Protein AF-A0A4U0VFC1-F1 (afdb_monomer_lite)

pLDDT: mean 71.96, std 20.62, range [25.61, 95.38]

Foldseek 3Di:
DDDPCDVVLCVCVLVLCQQALPPVCVVVVPDDPVVVVVVSVVVSVLLVLLQVQLQLLVLLAVVDPPKWKKKWLFDWDFPPDDPLRNRLRNPQDDDPSNKIWMFIDDPPDTFIKIKHKFFCVPPPDEAQHPVVQVVVCVVPQQDKHWYDHPPDDPGTTIIMHTDPDCFVVVQPVVPFPQLPPDDLVQLLSQLSRNSRRCSSNQVHCQLLQLDSNQKTWDDTPHSTIIMMGIPDDHDPQLSVVLVVVQVCCVPPVDGCSRLSSLLSSLQSLLCSLVSWHWPHWDQPDVQFWIFTATPPPDNPDTDALLVSLVVSCVSNVNNPSSVSSSVSRQSGHPDPPCCVCVSVVCCVPSVPD

Sequence (353 aa):
MNTKITYLERYPENFMDFTHSASLKESARHLPGRSTLELAEQSEKFIKRTRENARHLHEAYLASRGLRCQVSLTVPFALNEPSPIGSLIAASASDLEDDFQFLITNGTRTREFHVIPVDLVRVRRTYADIREATLALRDNPDETTYLLPSTALPKEGFSIQVLKKKWLADLDDRGHLTLSAQELRTRVTIACSLVQGCHRFFGTPWLDHLDLSNLRGGKAKGATWAAMLGTGSGDTGTTRILKSFSTEKRRIGRDLTRHCQVFRLGLVLTELALGKPIKYIDDSDANKGVRVVVAGVDDNEAMVAIEVAEMVDQTTNNQILGDVVQYCFSILQPKRIEIEDFGAEYNAKVLMP

Secondary structure (DSSP, 8-state):
------TTTSHHHHHHHHHTTTHHHHHHTTS-TTHHHHHHHHHHHHHHHHHHHHHHHHHHHHHSTT-EEEEE-PPP-B--SS-TTHHHHGGG-SSSTT-EEEEEEETTEEEEEEEEEEE-TT-S--BSSHHHHHHHTTT-TTSEEEE--TTS-TTEEEEEEE-S--HHHHHHHT-S--TTTS-HHHHHHHHHHHHHHHGGGTTSGGGGG-SGGGEEEEE-SSSBEEEEEE-----HHHHHHHHHHHHTHHHH----HHHHHHHHHHHHHHHHHHT--EEEEE---TTT--EEEETTT-TT--B-HHHHHHHHHHHHT-HHHHHHHHHHHHTT-SS---THHHHHHHIIIII--

Radius of gyration: 20.57 Å; chains: 1; bounding box: 53×52×57 Å

Structure (mmCIF, N/CA/C/O backbone):
data_AF-A0A4U0VFC1-F1
#
_entry.id   AF-A0A4U0VFC1-F1
#
loop_
_atom_site.group_PDB
_atom_site.id
_atom_site.type_symbol
_atom_site.label_atom_id
_atom_site.label_alt_id
_atom_site.label_comp_id
_atom_site.label_asym_id
_atom_site.label_entity_id
_atom_site.label_seq_id
_atom_site.pdbx_PDB_ins_code
_atom_site.Cartn_x
_atom_site.Cartn_y
_atom_site.Cartn_z
_atom_site.occupancy
_atom_site.B_iso_or_equiv
_atom_site.auth_seq_id
_atom_site.auth_comp_id
_atom_site.auth_asym_id
_atom_site.auth_atom_id
_atom_site.pdbx_PDB_model_num
ATOM 1 N N . MET A 1 1 ? 10.918 33.988 6.810 1.00 26.30 1 MET A N 1
ATOM 2 C CA . MET A 1 1 ? 9.509 33.538 6.804 1.00 26.30 1 MET A CA 1
ATOM 3 C C . MET A 1 1 ? 9.518 32.044 7.082 1.00 26.30 1 MET A C 1
ATOM 5 O O . MET A 1 1 ? 9.879 31.285 6.198 1.00 26.30 1 MET A O 1
ATOM 9 N N . ASN A 1 2 ? 9.245 31.648 8.330 1.00 25.61 2 ASN A N 1
ATOM 10 C CA . ASN A 1 2 ? 9.241 30.245 8.753 1.00 25.61 2 ASN A CA 1
ATOM 11 C C . ASN A 1 2 ? 8.001 29.551 8.193 1.00 25.61 2 ASN A C 1
ATOM 13 O O . ASN A 1 2 ? 6.893 29.732 8.701 1.00 25.61 2 ASN A O 1
ATOM 17 N N . THR A 1 3 ? 8.185 28.771 7.136 1.00 28.41 3 THR A N 1
ATOM 18 C CA . THR A 1 3 ? 7.201 27.799 6.672 1.00 28.41 3 THR A CA 1
ATOM 19 C C . THR A 1 3 ? 7.003 26.797 7.805 1.00 28.41 3 THR A C 1
ATOM 21 O O . THR A 1 3 ? 7.918 26.056 8.154 1.00 28.41 3 THR A O 1
ATOM 24 N N . LYS A 1 4 ? 5.830 26.825 8.449 1.00 31.92 4 LYS A N 1
ATOM 25 C CA . LYS A 1 4 ? 5.412 25.789 9.399 1.00 31.92 4 LYS A CA 1
ATOM 26 C C . LYS A 1 4 ? 5.433 24.457 8.649 1.00 31.92 4 LYS A C 1
ATOM 28 O O . LYS A 1 4 ? 4.494 24.188 7.904 1.00 31.92 4 LYS A O 1
ATOM 33 N N . ILE A 1 5 ? 6.500 23.680 8.833 1.00 29.73 5 ILE A N 1
ATOM 34 C CA . ILE A 1 5 ? 6.588 22.288 8.388 1.00 29.73 5 ILE A CA 1
ATOM 35 C C . ILE A 1 5 ? 5.329 21.603 8.914 1.00 29.73 5 ILE A C 1
ATOM 37 O O . ILE A 1 5 ? 5.017 21.653 10.109 1.00 29.73 5 ILE A O 1
ATOM 41 N N . THR A 1 6 ? 4.517 21.104 7.996 1.00 38.62 6 THR A N 1
ATOM 42 C CA . THR A 1 6 ? 3.225 20.515 8.330 1.00 38.62 6 THR A CA 1
ATOM 43 C C . THR A 1 6 ? 3.461 19.185 9.047 1.00 38.62 6 THR A C 1
ATOM 45 O O . THR A 1 6 ? 4.378 18.450 8.711 1.00 38.62 6 THR A O 1
ATOM 48 N N . TYR A 1 7 ? 2.652 18.845 10.054 1.00 40.62 7 TYR A N 1
ATOM 49 C CA . TYR A 1 7 ? 2.846 17.642 10.886 1.00 40.62 7 TYR A CA 1
ATOM 50 C C . TYR A 1 7 ? 2.908 16.313 10.095 1.00 40.62 7 TYR A C 1
ATOM 52 O O . TYR A 1 7 ? 3.412 15.330 10.622 1.00 40.62 7 TYR A O 1
ATOM 60 N N . LEU A 1 8 ? 2.459 16.270 8.830 1.00 36.22 8 LEU A N 1
ATOM 61 C CA . LEU A 1 8 ? 2.645 15.108 7.946 1.00 36.22 8 LEU A CA 1
ATOM 62 C C . LEU A 1 8 ? 4.030 15.029 7.307 1.00 36.22 8 LEU A C 1
ATOM 64 O O . LEU A 1 8 ? 4.469 13.939 6.955 1.00 36.22 8 LEU A O 1
ATOM 68 N N . GLU A 1 9 ? 4.717 16.155 7.136 1.00 35.06 9 GLU A N 1
ATOM 69 C CA . GLU A 1 9 ? 6.136 16.170 6.761 1.00 35.06 9 GLU A CA 1
ATOM 70 C C . GLU A 1 9 ? 6.997 15.666 7.925 1.00 35.06 9 GLU A C 1
ATOM 72 O O . GLU A 1 9 ? 8.021 15.044 7.680 1.00 35.06 9 GLU A O 1
ATOM 77 N N . ARG A 1 10 ? 6.500 15.810 9.164 1.00 37.91 10 ARG A N 1
ATOM 78 C CA . ARG A 1 10 ? 7.048 15.177 10.372 1.00 37.91 10 ARG A CA 1
ATOM 79 C C . ARG A 1 10 ? 6.510 13.777 10.654 1.00 37.91 10 ARG A C 1
ATOM 81 O O . ARG A 1 10 ? 6.965 13.161 11.604 1.00 37.91 10 ARG A O 1
ATOM 88 N N . TYR A 1 11 ? 5.552 13.252 9.882 1.00 40.81 11 TYR A N 1
ATOM 89 C CA . TYR A 1 11 ? 5.094 11.872 10.079 1.00 40.81 11 TYR A CA 1
ATOM 90 C C . TYR A 1 11 ? 6.260 10.892 9.926 1.00 40.81 11 TYR A C 1
ATOM 92 O O . TYR A 1 11 ? 6.427 10.084 10.822 1.00 40.81 11 TYR A O 1
ATOM 100 N N . PRO A 1 12 ? 7.134 11.011 8.904 1.00 39.03 12 PRO A N 1
ATOM 101 C CA . PRO A 1 12 ? 8.387 10.277 8.876 1.00 39.03 12 PRO A CA 1
ATOM 102 C C . PRO A 1 12 ? 9.308 10.573 10.050 1.00 39.03 12 PRO A C 1
ATOM 104 O O . PRO A 1 12 ? 9.877 9.637 10.554 1.00 39.03 12 PRO A O 1
ATOM 107 N N . GLU A 1 13 ? 9.468 11.815 10.509 1.00 35.31 13 GLU A N 1
ATOM 108 C CA . GLU A 1 13 ? 10.390 12.142 11.614 1.00 35.31 13 GLU A CA 1
ATOM 109 C C . GLU A 1 13 ? 9.914 11.556 12.951 1.00 35.31 13 GLU A C 1
ATOM 111 O O . GLU A 1 13 ? 10.645 10.813 13.591 1.00 35.31 13 GLU A O 1
ATOM 116 N N . ASN A 1 14 ? 8.649 11.777 13.316 1.00 38.09 14 ASN A N 1
ATOM 117 C CA . ASN A 1 14 ? 8.027 11.219 14.517 1.00 38.09 14 ASN A CA 1
ATOM 118 C C . ASN A 1 14 ? 7.912 9.690 14.435 1.00 38.09 14 ASN A C 1
ATOM 120 O O . ASN A 1 14 ? 8.018 9.004 15.447 1.00 38.09 14 ASN A O 1
ATOM 124 N N . PHE A 1 15 ? 7.689 9.149 13.231 1.00 41.06 15 PHE A N 1
ATOM 125 C CA . PHE A 1 15 ? 7.674 7.713 12.986 1.00 41.06 15 PHE A CA 1
ATOM 126 C C . PHE A 1 15 ? 9.083 7.122 12.953 1.00 41.06 15 PHE A C 1
ATOM 128 O O . PHE A 1 15 ? 9.226 6.009 13.407 1.00 41.06 15 PHE A O 1
ATOM 135 N N . MET A 1 16 ? 10.116 7.836 12.498 1.00 34.56 16 MET A N 1
ATOM 136 C CA . MET A 1 16 ? 11.530 7.432 12.537 1.00 34.56 16 MET A CA 1
ATOM 137 C C . MET A 1 16 ? 12.078 7.513 13.957 1.00 34.56 16 MET A C 1
ATOM 139 O O . MET A 1 16 ? 12.860 6.659 14.351 1.00 34.56 16 MET A O 1
ATOM 143 N N . ASP A 1 17 ? 11.629 8.472 14.764 1.00 38.25 17 ASP A N 1
ATOM 144 C CA . ASP A 1 17 ? 11.905 8.484 16.198 1.00 38.25 17 ASP A CA 1
ATOM 145 C C . ASP A 1 17 ? 11.239 7.291 16.887 1.00 38.25 17 ASP A C 1
ATOM 147 O O . ASP A 1 17 ? 11.828 6.705 17.800 1.00 38.25 17 ASP A O 1
ATOM 151 N N . PHE A 1 18 ? 10.041 6.905 16.426 1.00 37.44 18 PHE A N 1
ATOM 152 C CA . PHE A 1 18 ? 9.387 5.642 16.762 1.00 37.44 18 PHE A CA 1
ATOM 153 C C . PHE A 1 18 ? 10.256 4.475 16.315 1.00 37.44 18 PHE A C 1
ATOM 155 O O . PHE A 1 18 ? 10.650 3.678 17.159 1.00 37.44 18 PHE A O 1
ATOM 162 N N . THR A 1 19 ? 10.619 4.432 15.027 1.00 36.62 19 THR A N 1
ATOM 163 C CA . THR A 1 19 ? 11.249 3.330 14.311 1.00 36.62 19 THR A CA 1
ATOM 164 C C . THR A 1 19 ? 12.760 3.289 14.323 1.00 36.62 19 THR A C 1
ATOM 166 O O . THR A 1 19 ? 13.301 2.381 13.739 1.00 36.62 19 THR A O 1
ATOM 169 N N . HIS A 1 20 ? 13.480 4.123 15.059 1.00 37.81 20 HIS A N 1
ATOM 170 C CA . HIS A 1 20 ? 14.937 3.995 15.178 1.00 37.81 20 HIS A CA 1
ATOM 171 C C . HIS A 1 20 ? 15.456 4.329 16.573 1.00 37.81 20 HIS A C 1
ATOM 173 O O . HIS A 1 20 ? 16.560 4.851 16.751 1.00 37.81 20 HIS A O 1
ATOM 179 N N . SER A 1 21 ? 14.681 3.988 17.600 1.00 38.47 21 SER A N 1
ATOM 180 C CA . SER A 1 21 ? 14.981 4.418 18.962 1.00 38.47 21 SER A CA 1
ATOM 181 C C . SER A 1 21 ? 16.263 3.826 19.574 1.00 38.47 21 SER A C 1
ATOM 183 O O . SER A 1 21 ? 16.714 4.349 20.589 1.00 38.47 21 SER A O 1
ATOM 185 N N . ALA A 1 22 ? 16.894 2.813 18.967 1.00 37.84 22 ALA A N 1
ATOM 186 C CA . ALA A 1 22 ? 18.154 2.240 19.455 1.00 37.84 22 ALA A CA 1
ATOM 187 C C . ALA A 1 22 ? 19.392 2.671 18.640 1.00 37.84 22 ALA A C 1
ATOM 189 O O . ALA A 1 22 ? 20.267 3.337 19.189 1.00 37.84 22 ALA A O 1
ATOM 190 N N . SER A 1 23 ? 19.471 2.374 17.335 1.00 35.75 23 SER A N 1
ATOM 191 C CA . SER A 1 23 ? 20.718 2.574 16.565 1.00 35.75 23 SER A CA 1
ATOM 192 C C . SER A 1 23 ? 20.999 4.035 16.184 1.00 35.75 23 SER A C 1
ATOM 194 O O . SER A 1 23 ? 22.156 4.465 16.204 1.00 35.75 23 SER A O 1
ATOM 196 N N . LEU A 1 24 ? 19.958 4.832 15.903 1.00 34.75 24 LEU A N 1
ATOM 197 C CA . LEU A 1 24 ? 20.105 6.273 15.667 1.00 34.75 24 LEU A CA 1
ATOM 198 C C . LEU A 1 24 ? 20.344 7.024 16.978 1.00 34.75 24 LEU A C 1
ATOM 200 O O . LEU A 1 24 ? 21.132 7.963 16.977 1.00 34.75 24 LEU A O 1
ATOM 204 N N . LYS A 1 25 ? 19.769 6.584 18.110 1.00 37.69 25 LYS A N 1
ATOM 205 C CA . LYS A 1 25 ? 20.096 7.152 19.431 1.00 37.69 25 LYS A CA 1
ATOM 206 C C . LYS A 1 25 ? 21.511 6.805 19.885 1.00 37.69 25 LYS A C 1
ATOM 208 O O . LYS A 1 25 ? 22.157 7.669 20.462 1.00 37.69 25 LYS A O 1
ATOM 213 N N . GLU A 1 26 ? 22.023 5.602 19.631 1.00 37.28 26 GLU A N 1
ATOM 214 C CA . GLU A 1 26 ? 23.427 5.265 19.924 1.00 37.28 26 GLU A CA 1
ATOM 215 C C . GLU A 1 26 ? 24.402 6.043 19.036 1.00 37.28 26 GLU A C 1
ATOM 217 O O . GLU A 1 26 ? 25.393 6.573 19.535 1.00 37.28 26 GLU A O 1
ATOM 222 N N . SER A 1 27 ? 24.080 6.210 17.750 1.00 35.34 27 SER A N 1
ATOM 223 C CA . SER A 1 27 ? 24.885 7.023 16.829 1.00 35.34 27 SER A CA 1
ATOM 224 C C . SER A 1 27 ? 24.821 8.519 17.177 1.00 35.34 27 SER A C 1
ATOM 226 O O . SER A 1 27 ? 25.842 9.204 17.181 1.00 35.34 27 SER A O 1
ATOM 228 N N . ALA A 1 28 ? 23.644 9.030 17.552 1.00 35.94 28 ALA A N 1
ATOM 229 C CA . ALA A 1 28 ? 23.431 10.424 17.947 1.00 35.94 28 ALA A CA 1
ATOM 230 C C . ALA A 1 28 ? 23.954 10.749 19.357 1.00 35.94 28 ALA A C 1
ATOM 232 O O . ALA A 1 28 ? 24.367 11.879 19.600 1.00 35.94 28 ALA A O 1
ATOM 233 N N . ARG A 1 29 ? 24.015 9.777 20.282 1.00 41.75 29 ARG A N 1
ATOM 234 C CA . ARG A 1 29 ? 24.655 9.943 21.606 1.00 41.75 29 ARG A CA 1
ATOM 235 C C . ARG A 1 29 ? 26.149 10.253 21.503 1.00 41.75 29 ARG A C 1
ATOM 237 O O . ARG A 1 29 ? 26.728 10.758 22.463 1.00 41.75 29 ARG A O 1
ATOM 244 N N . HIS A 1 30 ? 26.766 9.978 20.356 1.00 44.00 30 HIS A N 1
ATOM 245 C CA . HIS A 1 30 ? 28.187 10.217 20.113 1.00 44.00 30 HIS A CA 1
ATOM 246 C C . HIS A 1 30 ? 28.477 11.326 19.104 1.00 44.00 30 HIS A C 1
ATOM 248 O O . HIS A 1 30 ? 29.648 11.608 18.849 1.00 44.00 30 HIS A O 1
ATOM 254 N N . LEU A 1 31 ? 27.454 11.994 18.562 1.00 38.72 31 LEU A N 1
ATOM 255 C CA . LEU A 1 31 ? 27.658 13.033 17.564 1.00 38.72 31 LEU A CA 1
ATOM 256 C C . LEU A 1 31 ? 27.091 14.388 18.030 1.00 38.72 31 LEU A C 1
ATOM 258 O O . LEU A 1 31 ? 25.933 14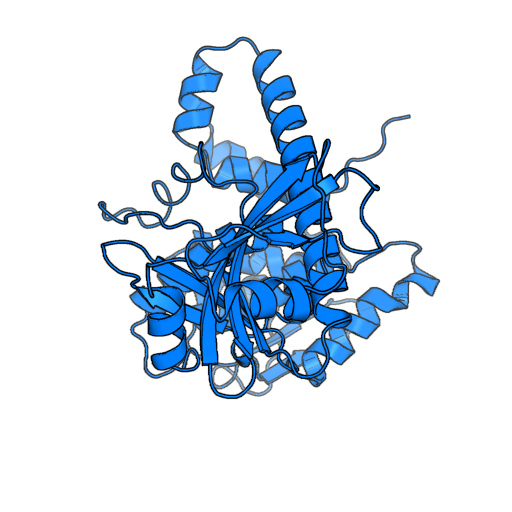.478 18.433 1.00 38.72 31 LEU A O 1
ATOM 262 N N . PRO A 1 32 ? 27.879 15.479 17.961 1.00 36.62 32 PRO A N 1
ATOM 263 C CA . PRO A 1 32 ? 27.386 16.814 18.280 1.00 36.62 32 PRO A CA 1
ATOM 264 C C . PRO A 1 32 ? 26.244 17.196 17.324 1.00 36.62 32 PRO A C 1
ATOM 266 O O . PRO A 1 32 ? 26.271 16.833 16.144 1.00 36.62 32 PRO A O 1
ATOM 269 N N . GLY A 1 33 ? 25.254 17.946 17.827 1.00 42.75 33 GLY A N 1
ATOM 270 C CA . GLY A 1 33 ? 23.929 18.201 17.222 1.00 42.75 33 GLY A CA 1
ATOM 271 C C . GLY A 1 33 ? 23.863 18.844 15.825 1.00 42.75 33 GLY A C 1
ATOM 272 O O . GLY A 1 33 ? 22.785 19.210 15.377 1.00 42.75 33 GLY A O 1
ATOM 273 N N . ARG A 1 34 ? 24.992 18.980 15.122 1.00 40.97 34 ARG A N 1
ATOM 274 C CA . ARG A 1 34 ? 25.059 19.308 13.690 1.00 40.97 34 ARG A CA 1
ATOM 275 C C . ARG A 1 34 ? 24.816 18.075 12.800 1.00 40.97 34 ARG A C 1
ATOM 277 O O . ARG A 1 34 ? 24.261 18.203 11.721 1.00 40.97 34 ARG A O 1
ATOM 284 N N . SER A 1 35 ? 25.169 16.891 13.296 1.00 52.50 35 SER A N 1
ATOM 285 C CA . SER A 1 35 ? 25.056 15.596 12.603 1.00 52.50 35 SER A CA 1
ATOM 286 C C . SER A 1 35 ? 23.630 15.032 12.531 1.00 52.50 35 SER A C 1
ATOM 288 O O . SER A 1 35 ? 23.260 14.399 11.549 1.00 52.50 35 SER A O 1
ATOM 290 N N . THR A 1 36 ? 22.802 15.272 13.551 1.00 48.97 36 THR A N 1
ATOM 291 C CA . THR A 1 36 ? 21.415 14.783 13.611 1.00 48.97 36 THR A CA 1
ATOM 292 C C . THR A 1 36 ? 20.517 15.497 12.607 1.00 48.97 36 THR A C 1
ATOM 294 O O . THR A 1 36 ? 19.652 14.871 12.001 1.00 48.97 36 THR A O 1
ATOM 297 N N . LEU A 1 37 ? 20.764 16.789 12.376 1.00 50.28 37 LEU A N 1
ATOM 298 C CA . LEU A 1 37 ? 20.066 17.569 11.357 1.00 50.28 37 LEU A CA 1
ATOM 299 C C . LEU A 1 37 ? 20.431 17.094 9.941 1.00 50.28 37 LEU A C 1
ATOM 301 O O . LEU A 1 37 ? 19.553 16.926 9.104 1.00 50.28 37 LEU A O 1
ATOM 305 N N . GLU A 1 38 ? 21.712 16.808 9.692 1.00 51.78 38 GLU A N 1
ATOM 306 C CA . GLU A 1 38 ? 22.181 16.261 8.412 1.00 51.78 38 GLU A CA 1
ATOM 307 C C . GLU A 1 38 ? 21.575 14.877 8.124 1.00 51.78 38 GLU A C 1
ATOM 309 O O . GLU A 1 38 ? 21.155 14.615 6.997 1.00 51.78 38 GLU A O 1
ATOM 314 N N . LEU A 1 39 ? 21.461 14.015 9.141 1.00 51.41 39 LEU A N 1
ATOM 315 C CA . LEU A 1 39 ? 20.789 12.715 9.030 1.00 51.41 39 LEU A CA 1
ATOM 316 C C . LEU A 1 39 ? 19.286 12.858 8.741 1.00 51.41 39 LEU A C 1
ATOM 318 O O . LEU A 1 39 ? 18.748 12.121 7.910 1.00 51.41 39 LEU A O 1
ATOM 322 N N . ALA A 1 40 ? 18.609 13.820 9.374 1.00 52.97 40 ALA A N 1
ATOM 323 C CA . ALA A 1 40 ? 17.200 14.110 9.110 1.00 52.97 40 ALA A CA 1
ATOM 324 C C . ALA A 1 40 ? 16.987 14.630 7.678 1.00 52.97 40 ALA A C 1
ATOM 326 O O . ALA A 1 40 ? 16.121 14.134 6.960 1.00 52.97 40 ALA A O 1
ATOM 327 N N . GLU A 1 41 ? 17.829 15.557 7.212 1.00 56.84 41 GLU A N 1
ATOM 328 C CA . GLU A 1 41 ? 17.777 16.073 5.840 1.00 56.84 41 GLU A CA 1
ATOM 329 C C . GLU A 1 41 ? 18.063 14.989 4.790 1.00 56.84 41 GLU A C 1
ATOM 331 O O . GLU A 1 41 ? 17.438 14.968 3.724 1.00 56.84 41 GLU A O 1
ATOM 336 N N . GLN A 1 42 ? 19.012 14.090 5.062 1.00 56.50 42 GLN A N 1
ATOM 337 C CA . GLN A 1 42 ? 19.298 12.946 4.194 1.00 56.50 42 GLN A CA 1
ATOM 338 C C . GLN A 1 42 ? 18.107 11.989 4.135 1.00 56.50 42 GLN A C 1
ATOM 340 O O . GLN A 1 42 ? 17.696 11.608 3.038 1.00 56.50 42 GLN A O 1
ATOM 345 N N . SER A 1 43 ? 17.500 11.686 5.284 1.00 57.94 43 SER A N 1
ATOM 346 C CA . SER A 1 43 ? 16.295 10.856 5.373 1.00 57.94 43 SER A CA 1
ATOM 347 C C . SER A 1 43 ? 15.128 11.482 4.606 1.00 57.94 43 SER A C 1
ATOM 349 O O . SER A 1 43 ? 14.452 10.810 3.831 1.00 57.94 43 SER A O 1
ATOM 351 N N . GLU A 1 44 ? 14.910 12.791 4.739 1.00 61.34 44 GLU A N 1
ATOM 352 C CA . GLU A 1 44 ? 13.830 13.486 4.038 1.00 61.34 44 GLU A CA 1
ATOM 353 C C . GLU A 1 44 ? 14.028 13.467 2.512 1.00 61.34 44 GLU A C 1
ATOM 355 O O . GLU A 1 44 ? 13.086 13.193 1.759 1.00 61.34 44 GLU A O 1
ATOM 360 N N . LYS A 1 45 ? 15.254 13.727 2.036 1.00 64.56 45 LYS A N 1
ATOM 361 C CA . LYS A 1 45 ? 15.605 13.641 0.606 1.00 64.56 45 LYS A CA 1
ATOM 362 C C . LYS A 1 45 ? 15.401 12.230 0.071 1.00 64.56 45 LYS A C 1
ATOM 364 O O . LYS A 1 45 ? 14.823 12.067 -1.004 1.00 64.56 45 LYS A O 1
ATOM 369 N N . PHE A 1 46 ? 15.837 11.238 0.837 1.00 65.44 46 PHE A N 1
ATOM 370 C CA . PHE A 1 46 ? 15.678 9.833 0.514 1.00 65.44 46 PHE A CA 1
ATOM 371 C C . PHE A 1 46 ? 14.194 9.469 0.344 1.00 65.44 46 PHE A C 1
ATOM 373 O O . PHE A 1 46 ? 13.766 9.063 -0.733 1.00 65.44 46 PHE A O 1
ATOM 380 N N . ILE A 1 47 ? 13.365 9.769 1.345 1.00 66.75 47 ILE A N 1
ATOM 381 C CA . ILE A 1 47 ? 11.924 9.488 1.325 1.00 66.75 47 ILE A CA 1
ATOM 382 C C . ILE A 1 47 ? 11.223 10.168 0.147 1.00 66.75 47 ILE A C 1
ATOM 384 O O . ILE A 1 47 ? 10.341 9.580 -0.488 1.00 66.75 47 ILE A O 1
ATOM 388 N N . LYS A 1 48 ? 11.584 11.423 -0.146 1.00 72.25 48 LYS A N 1
ATOM 389 C CA . LYS A 1 48 ? 11.047 12.152 -1.303 1.00 72.25 48 LYS A CA 1
ATOM 390 C C . LYS A 1 48 ? 11.362 11.415 -2.604 1.00 72.25 48 LYS A C 1
ATOM 392 O O . LYS A 1 48 ? 10.448 11.208 -3.401 1.00 72.25 48 LYS A O 1
ATOM 397 N N . ARG A 1 49 ? 12.607 10.968 -2.777 1.00 78.50 49 ARG A N 1
ATOM 398 C CA . ARG A 1 49 ? 13.052 10.214 -3.952 1.00 78.50 49 ARG A CA 1
ATOM 399 C C . ARG A 1 49 ? 12.335 8.870 -4.081 1.00 78.50 49 ARG A C 1
ATOM 401 O O . ARG A 1 49 ? 11.800 8.573 -5.146 1.00 78.50 49 ARG A O 1
ATOM 408 N N . THR A 1 50 ? 12.244 8.083 -3.010 1.00 78.19 50 THR A N 1
ATOM 409 C CA . THR A 1 50 ? 11.558 6.781 -3.043 1.00 78.19 50 THR A CA 1
ATOM 410 C C . THR A 1 50 ? 10.077 6.935 -3.408 1.00 78.19 50 THR A C 1
ATOM 412 O O . THR A 1 50 ? 9.547 6.160 -4.205 1.00 78.19 50 THR A O 1
ATOM 415 N N . ARG A 1 51 ? 9.403 7.977 -2.901 1.00 82.25 51 ARG A N 1
ATOM 416 C CA . ARG A 1 51 ? 8.008 8.295 -3.264 1.00 82.25 51 ARG A CA 1
ATOM 417 C C . ARG A 1 51 ? 7.863 8.680 -4.733 1.00 82.25 51 ARG A C 1
ATOM 419 O O . ARG A 1 51 ? 6.894 8.280 -5.378 1.00 82.25 51 ARG A O 1
ATOM 426 N N . GLU A 1 52 ? 8.803 9.451 -5.265 1.00 86.31 52 GLU A N 1
ATOM 427 C CA . GLU A 1 52 ? 8.827 9.813 -6.682 1.00 86.31 52 GLU A CA 1
ATOM 428 C C . GLU A 1 52 ? 9.023 8.583 -7.577 1.00 86.31 52 GLU A C 1
ATOM 430 O O . GLU A 1 52 ? 8.234 8.361 -8.497 1.00 86.31 52 GLU A O 1
ATOM 435 N N . ASN A 1 53 ? 9.966 7.710 -7.224 1.00 89.62 53 ASN A N 1
ATOM 436 C CA . ASN A 1 53 ? 10.178 6.430 -7.895 1.00 89.62 53 ASN A CA 1
ATOM 437 C C . ASN A 1 53 ? 8.918 5.550 -7.872 1.00 89.62 53 ASN A C 1
ATOM 439 O O . ASN A 1 53 ? 8.476 5.051 -8.909 1.00 89.62 53 ASN A O 1
ATOM 443 N N . ALA A 1 54 ? 8.284 5.410 -6.705 1.00 88.88 54 ALA A N 1
ATOM 444 C CA . ALA A 1 54 ? 7.042 4.659 -6.554 1.00 88.88 54 ALA A CA 1
ATOM 445 C C . ALA A 1 54 ? 5.903 5.234 -7.414 1.00 88.88 54 ALA A C 1
ATOM 447 O O . ALA A 1 54 ? 5.128 4.473 -8.000 1.00 88.88 54 ALA A O 1
ATOM 448 N N . ARG A 1 55 ? 5.811 6.567 -7.531 1.00 90.38 55 ARG A N 1
ATOM 449 C CA . ARG A 1 55 ? 4.845 7.249 -8.403 1.00 90.38 55 ARG A CA 1
ATOM 450 C C . ARG A 1 55 ? 5.095 6.930 -9.877 1.00 90.38 55 ARG A C 1
ATOM 452 O O . ARG A 1 55 ? 4.153 6.539 -10.560 1.00 90.38 55 ARG A O 1
ATOM 459 N N . HIS A 1 56 ? 6.338 7.015 -10.344 1.00 91.69 56 HIS A N 1
ATOM 460 C CA . HIS A 1 56 ? 6.689 6.673 -11.725 1.00 91.69 56 HIS A CA 1
ATOM 461 C C . HIS A 1 56 ? 6.389 5.210 -12.064 1.00 91.69 56 HIS A C 1
ATOM 463 O O . HIS A 1 56 ? 5.876 4.914 -13.143 1.00 91.69 56 HIS A O 1
ATOM 469 N N . LEU A 1 57 ? 6.641 4.292 -11.129 1.00 92.00 57 LEU A N 1
ATOM 470 C CA . LEU A 1 57 ? 6.289 2.880 -11.287 1.00 92.00 57 LEU A CA 1
ATOM 471 C C . LEU A 1 57 ? 4.773 2.661 -11.329 1.00 92.00 57 LEU A C 1
ATOM 473 O O . LEU A 1 57 ? 4.298 1.834 -12.106 1.00 92.00 57 LEU A O 1
ATOM 477 N N . HIS A 1 58 ? 4.004 3.418 -10.542 1.00 90.88 58 HIS A N 1
ATOM 478 C CA . HIS A 1 58 ? 2.544 3.383 -10.614 1.00 90.88 58 HIS A CA 1
ATOM 479 C C . HIS A 1 58 ? 2.031 3.865 -11.977 1.00 90.88 58 HIS A C 1
ATOM 481 O O . HIS A 1 58 ? 1.152 3.246 -12.569 1.00 90.88 58 HIS A O 1
ATOM 487 N N . GLU A 1 59 ? 2.577 4.967 -12.491 1.00 88.56 59 GLU A N 1
ATOM 488 C CA . GLU A 1 59 ? 2.208 5.529 -13.796 1.00 88.56 59 GLU A CA 1
ATOM 489 C C . GLU A 1 59 ? 2.556 4.558 -14.937 1.00 88.56 59 GLU A C 1
ATOM 491 O O . GLU A 1 59 ? 1.721 4.314 -15.810 1.00 88.56 59 GLU A O 1
ATOM 496 N N . ALA A 1 60 ? 3.732 3.921 -14.878 1.00 90.19 60 ALA A N 1
ATOM 497 C CA . ALA A 1 60 ? 4.119 2.862 -15.811 1.00 90.19 60 ALA A CA 1
ATOM 498 C C . ALA A 1 60 ? 3.176 1.649 -15.749 1.00 90.19 60 ALA A C 1
ATOM 500 O O . ALA A 1 60 ? 2.850 1.082 -16.788 1.00 90.19 60 ALA A O 1
ATOM 501 N N . TYR A 1 61 ? 2.706 1.275 -14.553 1.00 90.81 61 TYR A N 1
ATOM 502 C CA . TYR A 1 61 ? 1.694 0.231 -14.366 1.00 90.81 61 TYR A CA 1
ATOM 503 C C . TYR A 1 61 ? 0.329 0.619 -14.954 1.00 90.81 61 TYR A C 1
ATOM 505 O O . TYR A 1 61 ? -0.305 -0.198 -15.617 1.00 90.81 61 TYR A O 1
ATOM 513 N N . LEU A 1 62 ? -0.138 1.855 -14.753 1.00 87.12 62 LEU A N 1
ATOM 514 C CA . LEU A 1 62 ? -1.426 2.308 -15.297 1.00 87.12 62 LEU A CA 1
ATOM 515 C C . LEU A 1 62 ? -1.456 2.293 -16.831 1.00 87.12 62 LEU A C 1
ATOM 517 O O . LEU A 1 62 ? -2.517 2.092 -17.426 1.00 87.12 62 LEU A O 1
ATOM 521 N N . ALA A 1 63 ? -0.303 2.487 -17.475 1.00 84.31 63 ALA A N 1
ATOM 522 C CA . ALA A 1 63 ? -0.169 2.344 -18.921 1.00 84.31 63 ALA A CA 1
ATOM 523 C C . ALA A 1 63 ? -0.330 0.879 -19.392 1.00 84.31 63 ALA A C 1
ATOM 525 O O . ALA A 1 63 ? -0.712 0.636 -20.541 1.00 84.31 63 ALA A O 1
ATOM 526 N N . SER A 1 64 ? -0.112 -0.100 -18.507 1.00 86.31 64 SER A N 1
ATOM 527 C CA . SER A 1 64 ? -0.171 -1.532 -18.801 1.00 86.31 64 SER A CA 1
ATOM 528 C C . SER A 1 64 ? -1.599 -2.086 -18.800 1.00 86.31 64 SER A C 1
ATOM 530 O O . SER A 1 64 ? -2.166 -2.454 -17.768 1.00 86.31 64 SER A O 1
ATOM 532 N N . ARG A 1 65 ? -2.199 -2.267 -19.978 1.00 81.25 65 ARG A N 1
ATOM 533 C CA . ARG A 1 65 ? -3.515 -2.928 -20.067 1.00 81.25 65 ARG A CA 1
ATOM 534 C C . ARG A 1 65 ? -3.443 -4.416 -19.707 1.00 81.25 65 ARG A C 1
ATOM 536 O O . ARG A 1 65 ? -2.623 -5.154 -20.254 1.00 81.25 65 ARG A O 1
ATOM 543 N N . GLY A 1 66 ? -4.378 -4.863 -18.863 1.00 79.88 66 GLY A N 1
ATOM 544 C CA . GLY A 1 66 ? -4.564 -6.278 -18.510 1.00 79.88 66 GLY A CA 1
ATOM 545 C C . GLY A 1 66 ? -3.471 -6.861 -17.611 1.00 79.88 66 GLY A C 1
ATOM 546 O O . GLY A 1 66 ? -3.352 -8.081 -17.517 1.00 79.88 66 GLY A O 1
ATOM 547 N N . LEU A 1 67 ? -2.666 -6.005 -16.980 1.00 87.69 67 LEU A N 1
ATOM 548 C CA . LEU A 1 67 ? -1.632 -6.399 -16.036 1.00 87.69 67 LEU A CA 1
ATOM 549 C C . LEU A 1 67 ? -2.220 -6.462 -14.624 1.00 87.69 67 LEU A C 1
ATOM 551 O O . LEU A 1 67 ? -2.780 -5.475 -14.154 1.00 87.69 67 LEU A O 1
ATOM 555 N N . ARG A 1 68 ? -2.060 -7.585 -13.919 1.00 89.31 68 ARG A N 1
ATOM 556 C CA . ARG A 1 68 ? -2.275 -7.619 -12.463 1.00 89.31 68 ARG A CA 1
ATOM 557 C C . ARG A 1 68 ? -0.921 -7.466 -11.784 1.00 89.31 68 ARG A C 1
ATOM 559 O O . ARG A 1 68 ? -0.015 -8.262 -12.030 1.00 89.31 68 ARG A O 1
ATOM 566 N N . CYS A 1 69 ? -0.802 -6.442 -10.946 1.00 90.56 69 CYS A N 1
ATOM 567 C CA . CYS A 1 69 ? 0.427 -6.079 -10.255 1.00 90.56 69 CYS A CA 1
ATOM 568 C C . CYS A 1 69 ? 0.176 -6.026 -8.744 1.00 90.56 69 CYS A C 1
ATOM 570 O O . CYS A 1 69 ? -0.824 -5.466 -8.292 1.00 90.56 69 CYS A O 1
ATOM 572 N N . GLN A 1 70 ? 1.073 -6.627 -7.971 1.00 91.12 70 GLN A N 1
ATOM 573 C CA . GLN A 1 70 ? 1.137 -6.481 -6.522 1.00 91.12 70 GLN A CA 1
ATOM 574 C C . GLN A 1 70 ? 2.530 -5.985 -6.151 1.00 91.12 70 GLN A C 1
ATOM 576 O O . GLN A 1 70 ? 3.522 -6.526 -6.634 1.00 91.12 70 GLN A O 1
ATOM 581 N N . VAL A 1 71 ? 2.605 -4.970 -5.295 1.00 90.69 71 VAL A N 1
ATOM 582 C CA . VAL A 1 71 ? 3.862 -4.414 -4.789 1.00 90.69 71 VAL A CA 1
ATOM 583 C C . VAL A 1 71 ? 4.126 -4.922 -3.377 1.00 90.69 71 VAL A C 1
ATOM 585 O O . VAL A 1 71 ? 3.218 -4.971 -2.547 1.00 90.69 71 VAL A O 1
ATOM 588 N N . SER A 1 72 ? 5.369 -5.297 -3.085 1.00 87.88 72 SER A N 1
ATOM 589 C CA . SER A 1 72 ? 5.797 -5.577 -1.716 1.00 87.88 72 SER A CA 1
ATOM 590 C C . SER A 1 72 ? 5.823 -4.281 -0.906 1.00 87.88 72 SER A C 1
ATOM 592 O O . SER A 1 72 ? 6.513 -3.317 -1.258 1.00 87.88 72 SER A O 1
ATOM 594 N N . LEU A 1 73 ? 5.086 -4.264 0.201 1.00 81.12 73 LEU A N 1
ATOM 595 C CA . LEU A 1 73 ? 5.137 -3.170 1.164 1.00 81.12 73 LEU A CA 1
ATOM 596 C C . LEU A 1 73 ? 6.315 -3.339 2.128 1.00 81.12 73 LEU A C 1
ATOM 598 O O . LEU A 1 73 ? 6.850 -2.350 2.605 1.00 81.12 73 LEU A O 1
ATOM 602 N N . THR A 1 74 ? 6.756 -4.567 2.387 1.00 69.75 74 THR A N 1
ATOM 603 C CA . THR A 1 74 ? 7.706 -4.881 3.463 1.00 69.75 74 THR A CA 1
ATOM 604 C C . THR A 1 74 ? 9.146 -5.049 2.998 1.00 69.75 74 THR A C 1
ATOM 606 O O . THR A 1 74 ? 9.395 -5.673 1.964 1.00 69.75 74 THR A O 1
ATOM 609 N N . VAL A 1 75 ? 10.084 -4.623 3.849 1.00 51.56 75 VAL A N 1
ATOM 610 C CA . VAL A 1 75 ? 11.467 -5.123 3.880 1.00 51.56 75 VAL A CA 1
ATOM 611 C C . VAL A 1 75 ? 11.506 -6.307 4.867 1.00 51.56 75 VAL A C 1
ATOM 613 O O . VAL A 1 75 ? 10.949 -6.183 5.958 1.00 51.56 75 VAL A O 1
ATOM 616 N N . PRO A 1 76 ? 12.077 -7.478 4.525 1.00 43.47 76 PRO A N 1
ATOM 617 C CA . PRO A 1 76 ? 12.055 -8.640 5.416 1.00 43.47 76 PRO A CA 1
ATOM 618 C C . PRO A 1 76 ? 12.841 -8.377 6.715 1.00 43.47 76 PRO A C 1
ATOM 620 O O . PRO A 1 76 ? 14.050 -8.183 6.655 1.00 43.47 76 PRO A O 1
ATOM 623 N N . PHE A 1 77 ? 12.198 -8.456 7.886 1.00 42.72 77 PHE A N 1
ATOM 624 C CA . PHE A 1 77 ? 12.860 -8.365 9.202 1.00 42.72 77 PHE A CA 1
ATOM 625 C C . PHE A 1 77 ? 12.682 -9.661 10.005 1.00 42.72 77 PHE A C 1
ATOM 627 O O . PHE A 1 77 ? 11.607 -10.255 9.996 1.00 42.72 77 PHE A O 1
ATOM 634 N N . ALA A 1 78 ? 13.732 -10.144 10.675 1.00 36.22 78 ALA A N 1
ATOM 635 C CA . ALA A 1 78 ? 13.665 -11.361 11.485 1.00 36.22 78 ALA A CA 1
ATOM 636 C C . ALA A 1 78 ? 13.187 -11.040 12.911 1.00 36.22 78 ALA A C 1
ATOM 638 O O . ALA A 1 78 ? 13.867 -10.329 13.647 1.00 36.22 78 ALA A O 1
ATOM 639 N N . LEU A 1 79 ? 12.046 -11.598 13.331 1.00 39.8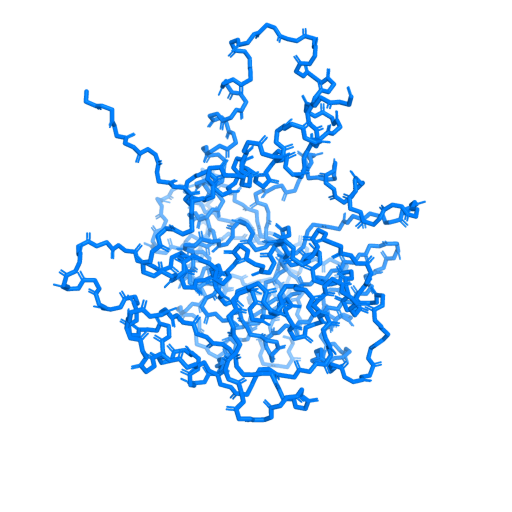8 79 LEU A N 1
ATOM 640 C CA . LEU A 1 79 ? 11.607 -11.556 14.733 1.00 39.88 79 LEU A CA 1
ATOM 641 C C . LEU A 1 79 ? 12.363 -12.615 15.543 1.00 39.88 79 LEU A C 1
ATOM 643 O O . LEU A 1 79 ? 11.861 -13.723 15.727 1.00 39.88 79 LEU A O 1
ATOM 647 N N . ASN A 1 80 ? 13.567 -12.291 16.012 1.00 36.09 80 ASN A N 1
ATOM 648 C CA . ASN A 1 80 ? 14.318 -13.183 16.902 1.00 36.09 80 ASN A CA 1
ATOM 649 C C . ASN A 1 80 ? 14.100 -12.902 18.401 1.00 36.09 80 ASN A C 1
ATOM 651 O O . ASN A 1 80 ? 14.634 -13.647 19.214 1.00 36.09 80 ASN A O 1
ATOM 655 N N . GLU A 1 81 ? 13.284 -11.914 18.797 1.00 34.12 81 GLU A N 1
ATOM 656 C CA . GLU A 1 81 ? 13.066 -11.586 20.216 1.00 34.12 81 GLU A CA 1
ATOM 657 C C . GLU A 1 81 ? 11.613 -11.208 20.570 1.00 34.12 81 GLU A C 1
ATOM 659 O O . GLU A 1 81 ? 10.854 -10.773 19.700 1.00 34.12 81 GLU A O 1
ATOM 664 N N . PRO A 1 82 ? 11.199 -11.383 21.845 1.00 35.06 82 PRO A N 1
ATOM 665 C CA . PRO A 1 82 ? 9.812 -11.246 22.292 1.00 35.06 82 PRO A CA 1
ATOM 666 C C . PRO A 1 82 ? 9.333 -9.799 22.490 1.00 35.06 82 PRO A C 1
ATOM 668 O O . PRO A 1 82 ? 8.194 -9.617 22.906 1.00 35.06 82 PRO A O 1
ATOM 671 N N . SER A 1 83 ? 10.144 -8.778 22.189 1.00 35.34 83 SER A N 1
ATOM 672 C CA . SER A 1 83 ? 9.670 -7.388 22.147 1.00 35.34 83 SER A CA 1
ATOM 673 C C . SER A 1 83 ? 9.173 -7.072 20.735 1.00 35.34 83 SER A C 1
ATOM 675 O O . SER A 1 83 ? 9.986 -6.946 19.819 1.00 35.34 83 SER A O 1
ATOM 677 N N . PRO A 1 84 ? 7.853 -6.964 20.509 1.00 43.62 84 PRO A N 1
ATOM 678 C CA . PRO A 1 84 ? 7.294 -6.984 19.171 1.00 43.62 84 PRO A CA 1
ATOM 679 C C . PRO A 1 84 ? 7.375 -5.634 18.469 1.00 43.62 84 PRO A C 1
ATOM 681 O O . PRO A 1 84 ? 6.686 -5.487 17.479 1.00 43.62 84 PRO A O 1
ATOM 684 N N . ILE A 1 85 ? 8.132 -4.641 18.956 1.00 42.91 85 ILE A N 1
ATOM 685 C CA . ILE A 1 85 ? 8.207 -3.313 18.320 1.00 42.91 85 ILE A CA 1
ATOM 686 C C . ILE A 1 85 ? 9.622 -2.707 18.387 1.00 42.91 85 ILE A C 1
ATOM 688 O O . ILE A 1 85 ? 10.111 -2.246 17.364 1.00 42.91 85 ILE A O 1
ATOM 692 N N . GLY A 1 86 ? 10.353 -2.783 19.507 1.00 35.28 86 GLY A N 1
ATOM 693 C CA . GLY A 1 86 ? 11.686 -2.149 19.621 1.00 35.28 86 GLY A CA 1
ATOM 694 C C . GLY A 1 86 ? 12.737 -2.644 18.610 1.00 35.28 86 GLY A C 1
ATOM 695 O O . GLY A 1 86 ? 13.583 -1.877 18.159 1.00 35.28 86 GLY A O 1
ATOM 696 N N . SER A 1 87 ? 12.646 -3.908 18.193 1.00 32.97 87 SER A N 1
ATOM 697 C CA . SER A 1 87 ? 13.520 -4.542 17.193 1.00 32.97 87 SER A CA 1
ATOM 698 C C . SER A 1 87 ? 12.954 -4.519 15.768 1.00 32.97 87 SER A C 1
ATOM 700 O O . SER A 1 87 ? 13.707 -4.661 14.809 1.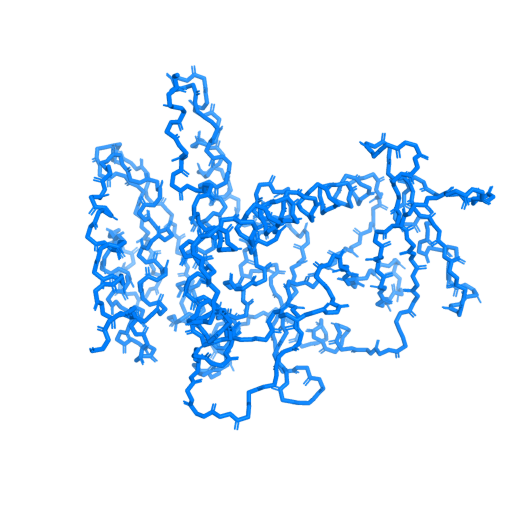00 32.97 87 SER A O 1
ATOM 702 N N . LEU A 1 88 ? 11.649 -4.271 15.611 1.00 37.56 88 LEU A N 1
ATOM 703 C CA . LEU A 1 88 ? 10.998 -4.016 14.314 1.00 37.56 88 LEU A CA 1
ATOM 704 C C . LEU A 1 88 ? 11.531 -2.729 13.674 1.00 37.56 88 LEU A C 1
ATOM 706 O O . LEU A 1 88 ? 11.589 -2.573 12.464 1.00 37.56 88 LEU A O 1
ATOM 710 N N . ILE A 1 89 ? 11.943 -1.831 14.540 1.00 36.31 89 ILE A N 1
ATOM 711 C CA . ILE A 1 89 ? 12.312 -0.449 14.330 1.00 36.31 89 ILE A CA 1
ATOM 712 C C . ILE A 1 89 ? 13.759 -0.380 13.804 1.00 36.31 89 ILE A C 1
ATOM 714 O O . ILE A 1 89 ? 14.022 0.119 12.716 1.00 36.31 89 ILE A O 1
ATOM 718 N N . ALA A 1 90 ? 14.695 -1.079 14.438 1.00 31.23 90 ALA A N 1
ATOM 719 C CA . ALA A 1 90 ? 16.106 -1.052 14.049 1.00 31.23 90 ALA A CA 1
ATOM 720 C C . ALA A 1 90 ? 16.464 -1.681 12.674 1.00 31.23 90 ALA A C 1
ATOM 722 O O . ALA A 1 90 ? 17.615 -1.570 12.256 1.00 31.23 90 ALA A O 1
ATOM 723 N N . ALA A 1 91 ? 15.537 -2.347 11.973 1.00 34.62 91 ALA A N 1
ATOM 724 C CA . ALA A 1 91 ? 15.844 -3.176 10.798 1.00 34.62 91 ALA A CA 1
ATOM 725 C C . ALA A 1 91 ? 15.788 -2.461 9.430 1.00 34.62 91 ALA A C 1
ATOM 727 O O . ALA A 1 91 ? 16.015 -3.110 8.410 1.00 34.62 91 ALA A O 1
ATOM 728 N N . SER A 1 92 ? 15.496 -1.159 9.365 1.00 39.59 92 SER A N 1
ATOM 729 C CA . SER A 1 92 ? 15.426 -0.422 8.087 1.00 39.59 92 SER A CA 1
ATOM 730 C C . SER A 1 92 ? 16.779 -0.022 7.502 1.00 39.59 92 SER A C 1
ATOM 732 O O . SER A 1 92 ? 16.839 0.245 6.311 1.00 39.59 92 SER A O 1
ATOM 734 N N . ALA A 1 93 ? 17.869 -0.026 8.267 1.00 37.75 93 ALA A N 1
ATOM 735 C CA . ALA A 1 93 ? 19.148 0.480 7.779 1.00 37.75 93 ALA A CA 1
ATOM 736 C C . ALA A 1 93 ? 19.948 -0.605 7.028 1.00 37.75 93 ALA A C 1
ATOM 738 O O . ALA A 1 93 ? 20.561 -1.458 7.663 1.00 37.75 93 ALA A O 1
ATOM 739 N N . SER A 1 94 ? 19.952 -0.567 5.689 1.00 38.47 94 SER A N 1
ATOM 740 C CA . SER A 1 94 ? 21.163 -0.170 4.931 1.00 38.47 94 SER A CA 1
ATOM 741 C C . SER A 1 94 ? 21.160 -0.541 3.440 1.00 38.47 94 SER A C 1
ATOM 743 O O . SER A 1 94 ? 21.776 0.187 2.670 1.00 38.47 94 SER A O 1
ATOM 745 N N . ASP A 1 95 ? 20.473 -1.601 2.990 1.00 33.97 95 ASP A N 1
ATOM 746 C CA . ASP A 1 95 ? 20.804 -2.189 1.667 1.00 33.97 95 ASP A CA 1
ATOM 747 C C . ASP A 1 95 ? 19.633 -2.339 0.665 1.00 33.97 95 ASP A C 1
ATOM 749 O O . ASP A 1 95 ? 19.862 -2.747 -0.471 1.00 33.97 95 ASP A O 1
ATOM 753 N N . LEU A 1 96 ? 18.381 -2.032 1.038 1.00 46.06 96 LEU A N 1
ATOM 754 C CA . LEU A 1 96 ? 17.179 -2.266 0.197 1.00 46.06 96 LEU A CA 1
ATOM 755 C C . LEU A 1 96 ? 16.241 -1.052 0.073 1.00 46.06 96 LEU A C 1
ATOM 757 O O . LEU A 1 96 ? 15.106 -1.190 -0.388 1.00 46.06 96 LEU A O 1
ATOM 761 N N . GLU A 1 97 ? 16.657 0.128 0.531 1.00 56.78 97 GLU A N 1
ATOM 762 C CA . GLU A 1 97 ? 15.702 1.199 0.830 1.00 56.78 97 GLU A CA 1
ATOM 763 C C . GLU A 1 97 ? 15.009 1.775 -0.431 1.00 56.78 97 GLU A C 1
ATOM 765 O O . GLU A 1 97 ? 13.822 2.108 -0.369 1.00 56.78 97 GLU A O 1
ATOM 770 N N . ASP A 1 98 ? 15.691 1.833 -1.583 1.00 60.25 98 ASP A N 1
ATOM 771 C CA . ASP A 1 98 ? 15.149 2.368 -2.851 1.00 60.25 98 ASP A CA 1
ATOM 772 C C . ASP A 1 98 ? 14.556 1.292 -3.786 1.00 60.25 98 ASP A C 1
ATOM 774 O O . ASP A 1 98 ? 13.995 1.619 -4.836 1.00 60.25 98 ASP A O 1
ATOM 778 N N . ASP A 1 99 ? 14.639 0.017 -3.404 1.00 80.69 99 ASP A N 1
ATOM 779 C CA . ASP A 1 99 ? 14.256 -1.098 -4.262 1.00 80.69 99 ASP A CA 1
ATOM 780 C C . ASP A 1 99 ? 12.783 -1.488 -4.099 1.00 80.69 99 ASP A C 1
ATOM 782 O O . ASP A 1 99 ? 12.176 -1.462 -3.017 1.00 80.69 99 ASP A O 1
ATOM 786 N N . PHE A 1 100 ? 12.197 -1.923 -5.211 1.00 86.69 100 PHE A N 1
ATOM 787 C CA . PHE A 1 100 ? 10.824 -2.390 -5.283 1.00 86.69 100 PHE A CA 1
ATOM 788 C C . PHE A 1 100 ? 10.784 -3.848 -5.704 1.00 86.69 100 PHE A C 1
ATOM 790 O O . PHE A 1 100 ? 11.570 -4.324 -6.522 1.00 86.69 100 PHE A O 1
ATOM 797 N N . GLN A 1 101 ? 9.821 -4.573 -5.154 1.00 88.44 101 GLN A N 1
ATOM 798 C CA . GLN A 1 101 ? 9.574 -5.954 -5.527 1.00 88.44 101 GLN A CA 1
ATOM 799 C C . GLN A 1 101 ? 8.122 -6.076 -5.941 1.00 88.44 101 GLN A C 1
ATOM 801 O O . GLN A 1 101 ? 7.227 -5.646 -5.209 1.00 88.44 101 GLN A O 1
ATOM 806 N N . PHE A 1 102 ? 7.901 -6.643 -7.120 1.00 91.31 102 PHE A N 1
ATOM 807 C CA . PHE A 1 102 ? 6.573 -6.795 -7.689 1.00 91.31 102 PHE A CA 1
ATOM 808 C C . PHE A 1 102 ? 6.276 -8.257 -7.980 1.00 91.31 102 PHE A C 1
ATOM 810 O O . PHE A 1 102 ? 7.104 -8.959 -8.559 1.00 91.31 102 PHE A O 1
ATOM 817 N N . LEU A 1 103 ? 5.067 -8.694 -7.644 1.00 92.12 103 LEU A N 1
ATOM 818 C CA . LEU A 1 103 ? 4.476 -9.896 -8.212 1.00 92.12 103 LEU A CA 1
ATOM 819 C C . LEU A 1 103 ? 3.599 -9.474 -9.388 1.00 92.12 103 LEU A C 1
ATOM 821 O O . LEU A 1 103 ? 2.620 -8.744 -9.226 1.00 92.12 103 LEU A O 1
ATOM 825 N N . ILE A 1 104 ? 3.967 -9.915 -10.587 1.00 92.44 104 ILE A N 1
ATOM 826 C CA . ILE A 1 104 ? 3.301 -9.513 -11.823 1.00 92.44 104 ILE A CA 1
ATOM 827 C C . ILE A 1 104 ? 2.709 -10.744 -12.491 1.00 92.44 104 ILE A C 1
ATOM 829 O O . ILE A 1 104 ? 3.410 -11.719 -12.776 1.00 92.44 104 ILE A O 1
ATOM 833 N N . THR A 1 105 ? 1.405 -10.675 -12.758 1.00 89.62 105 THR A N 1
ATOM 834 C CA . THR A 1 105 ? 0.666 -11.701 -13.494 1.00 89.62 105 THR A CA 1
ATOM 835 C C . THR A 1 105 ? 0.362 -11.207 -14.904 1.00 89.62 105 THR A C 1
ATOM 837 O O . THR A 1 105 ? -0.385 -10.247 -15.099 1.00 89.62 105 THR A O 1
ATOM 840 N N . ASN A 1 106 ? 0.938 -11.894 -15.889 1.00 84.38 106 ASN A N 1
ATOM 841 C CA . ASN A 1 106 ? 0.769 -11.661 -17.319 1.00 84.38 106 ASN A CA 1
ATOM 842 C C . ASN A 1 106 ? 0.041 -12.862 -17.942 1.00 84.38 106 ASN A C 1
ATOM 844 O O . ASN A 1 106 ? 0.667 -13.847 -18.344 1.00 84.38 106 ASN A O 1
ATOM 848 N N . GLY A 1 107 ? -1.292 -12.796 -18.013 1.00 80.00 107 GLY A N 1
ATOM 849 C CA . GLY A 1 107 ? -2.115 -13.919 -18.472 1.00 80.00 107 GLY A CA 1
ATOM 850 C C . GLY A 1 107 ? -2.043 -15.094 -17.495 1.00 80.00 107 GLY A C 1
ATOM 851 O O . GLY A 1 107 ? -2.473 -14.969 -16.356 1.00 80.00 107 GLY A O 1
ATOM 852 N N . THR A 1 108 ? -1.488 -16.229 -17.927 1.00 76.19 108 THR A N 1
ATOM 853 C CA . THR A 1 108 ? -1.360 -17.449 -17.103 1.00 76.19 108 THR A CA 1
ATOM 854 C C . THR A 1 108 ? -0.057 -17.534 -16.310 1.00 76.19 108 THR A C 1
ATOM 856 O O . THR A 1 108 ? 0.156 -18.505 -15.586 1.00 76.19 108 THR A O 1
ATOM 859 N N . ARG A 1 109 ? 0.855 -16.566 -16.465 1.00 83.25 109 ARG A N 1
ATOM 860 C CA . ARG A 1 109 ? 2.165 -16.590 -15.806 1.00 83.25 109 ARG A CA 1
ATOM 861 C C . ARG A 1 109 ? 2.250 -15.523 -14.729 1.00 83.25 109 ARG A C 1
ATOM 863 O O . ARG A 1 109 ? 2.099 -14.341 -15.029 1.00 83.25 109 ARG A O 1
ATOM 870 N N . THR A 1 110 ? 2.614 -15.952 -13.530 1.00 89.50 110 THR A N 1
ATOM 871 C CA . THR A 1 110 ? 2.927 -15.088 -12.391 1.00 89.50 110 THR A CA 1
ATOM 872 C C . THR A 1 110 ? 4.419 -15.184 -12.090 1.00 89.50 110 THR A C 1
ATOM 874 O O . THR A 1 110 ? 4.966 -16.288 -12.021 1.00 89.50 110 THR A O 1
ATOM 877 N N . ARG A 1 111 ? 5.103 -14.043 -11.969 1.00 91.19 111 ARG A N 1
ATOM 878 C CA . ARG A 1 111 ? 6.537 -13.977 -11.645 1.00 91.19 111 ARG A CA 1
ATOM 879 C C . ARG A 1 111 ? 6.845 -12.820 -10.705 1.00 91.19 111 ARG A C 1
ATOM 881 O O . ARG A 1 111 ? 6.161 -11.799 -10.721 1.00 91.19 111 ARG A O 1
ATOM 888 N N . GLU A 1 112 ? 7.901 -13.001 -9.923 1.00 91.00 112 GLU A N 1
ATOM 889 C CA . GLU A 1 112 ? 8.461 -11.979 -9.048 1.00 91.00 112 GLU A CA 1
ATOM 890 C C . GLU A 1 112 ? 9.552 -11.202 -9.765 1.00 91.00 112 GLU A C 1
ATOM 892 O O . GLU A 1 112 ? 10.396 -11.783 -10.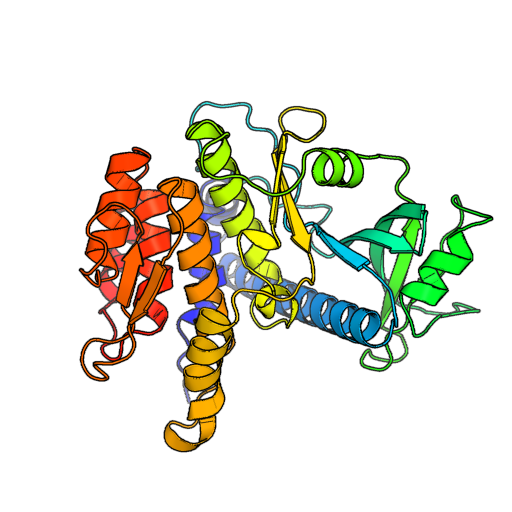452 1.00 91.00 112 GLU A O 1
ATOM 897 N N . PHE A 1 113 ? 9.548 -9.892 -9.574 1.00 91.94 113 PHE A N 1
ATOM 898 C CA . PHE A 1 113 ? 10.495 -8.982 -10.187 1.00 91.94 113 PHE A CA 1
ATOM 899 C C . PHE A 1 113 ? 11.135 -8.100 -9.130 1.00 91.94 113 PHE A C 1
ATOM 901 O O . PHE A 1 113 ? 10.447 -7.587 -8.248 1.00 91.94 113 PHE A O 1
ATOM 908 N N . HIS A 1 114 ? 12.445 -7.917 -9.249 1.00 91.25 114 HIS A N 1
ATOM 909 C CA . HIS A 1 114 ? 13.188 -6.889 -8.542 1.00 91.25 114 HIS A CA 1
ATOM 910 C C . HIS A 1 114 ? 13.309 -5.672 -9.446 1.00 91.25 114 HIS A C 1
ATOM 912 O O . HIS A 1 114 ? 13.670 -5.813 -10.616 1.00 91.25 114 HIS A O 1
ATOM 918 N N . VAL A 1 115 ? 12.973 -4.504 -8.915 1.00 91.38 115 VAL A N 1
ATOM 919 C CA . VAL A 1 115 ? 12.927 -3.245 -9.648 1.00 91.38 115 VAL A CA 1
ATOM 920 C C . VAL A 1 115 ? 13.749 -2.219 -8.884 1.00 91.38 115 VAL A C 1
ATOM 922 O O . VAL A 1 115 ? 13.357 -1.787 -7.805 1.00 91.38 115 VAL A O 1
ATOM 925 N N . ILE A 1 116 ? 14.890 -1.856 -9.460 1.00 90.25 116 ILE A N 1
ATOM 926 C CA . ILE A 1 116 ? 15.929 -1.045 -8.817 1.00 90.25 116 ILE A CA 1
ATOM 927 C C . ILE A 1 116 ? 16.039 0.278 -9.580 1.00 90.25 116 ILE A C 1
ATOM 929 O O . ILE A 1 116 ? 16.271 0.229 -10.797 1.00 90.25 116 ILE A O 1
ATOM 933 N N . PRO A 1 117 ? 15.901 1.445 -8.930 1.00 90.00 117 PRO A N 1
ATOM 934 C CA . PRO A 1 117 ? 16.176 2.736 -9.555 1.00 90.00 117 PRO A CA 1
ATOM 935 C C . PRO A 1 117 ? 17.635 2.826 -10.027 1.00 90.00 117 PRO A C 1
ATOM 937 O O . PRO A 1 117 ? 18.561 2.551 -9.268 1.00 90.00 117 PRO A O 1
ATOM 940 N N . VAL A 1 118 ? 17.862 3.222 -11.280 1.00 91.25 118 VAL A N 1
ATOM 941 C CA . VAL A 1 118 ? 19.200 3.311 -11.890 1.00 91.25 118 VAL A CA 1
ATOM 942 C C . VAL A 1 118 ? 19.323 4.524 -12.811 1.00 91.25 118 VAL A C 1
ATOM 944 O O . VAL A 1 118 ? 18.345 4.971 -13.411 1.00 91.25 118 VAL A O 1
ATOM 947 N N . ASP A 1 119 ? 20.551 5.019 -12.972 1.00 90.31 119 ASP A N 1
ATOM 948 C CA . ASP A 1 119 ? 20.880 5.982 -14.025 1.00 90.31 119 ASP A CA 1
ATOM 949 C C . ASP A 1 119 ? 21.114 5.239 -15.354 1.00 90.31 119 ASP A C 1
ATOM 951 O O . ASP A 1 119 ? 21.996 4.384 -15.468 1.00 90.31 119 ASP A O 1
ATOM 955 N N . LEU A 1 120 ? 20.314 5.546 -16.373 1.00 88.06 120 LEU A N 1
ATOM 956 C CA . LEU A 1 120 ? 20.290 4.864 -17.669 1.00 88.06 120 LEU A CA 1
ATOM 957 C C . LEU A 1 120 ? 21.359 5.376 -18.652 1.00 88.06 120 LEU A C 1
ATOM 959 O O . LEU A 1 120 ? 21.148 5.427 -19.870 1.00 88.06 120 LEU A O 1
ATOM 963 N N . VAL A 1 121 ? 22.549 5.724 -18.159 1.00 83.19 121 VAL A N 1
ATOM 964 C CA . VAL A 1 121 ? 23.661 6.162 -19.012 1.00 83.19 121 VAL A CA 1
ATOM 965 C C . VAL A 1 121 ? 24.077 5.031 -19.959 1.00 83.19 121 VAL A C 1
ATOM 967 O O . VAL A 1 121 ? 24.593 4.002 -19.536 1.00 83.19 121 VAL A O 1
ATOM 970 N N . ARG A 1 122 ? 23.917 5.252 -21.273 1.00 77.25 122 ARG A N 1
ATOM 971 C CA . ARG A 1 122 ? 24.310 4.321 -22.359 1.00 77.25 122 ARG A CA 1
ATOM 972 C C . ARG A 1 122 ? 23.510 3.010 -22.416 1.00 77.25 122 ARG A C 1
ATOM 974 O O . ARG A 1 122 ? 23.976 2.035 -23.009 1.00 77.25 122 ARG A O 1
ATOM 981 N N . VAL A 1 123 ? 22.291 2.986 -21.880 1.00 83.44 123 VAL A N 1
ATOM 982 C CA . VAL A 1 123 ? 21.375 1.853 -22.071 1.00 83.44 123 VAL A CA 1
ATOM 983 C C . VAL A 1 123 ? 20.807 1.878 -23.494 1.00 83.44 123 VAL A C 1
ATOM 985 O O . VAL A 1 123 ? 20.230 2.870 -23.928 1.00 83.44 123 VAL A O 1
ATOM 988 N N . ARG A 1 124 ? 20.989 0.782 -24.246 1.00 77.69 124 ARG A N 1
ATOM 989 C CA . ARG A 1 124 ? 20.596 0.700 -25.669 1.00 77.69 124 ARG A CA 1
ATOM 990 C C . ARG A 1 124 ? 19.088 0.594 -25.886 1.00 77.69 124 ARG A C 1
ATOM 992 O O . ARG A 1 124 ? 18.597 1.037 -26.918 1.00 77.69 124 ARG A O 1
ATOM 999 N N . ARG A 1 125 ? 18.376 -0.052 -24.960 1.00 88.75 125 ARG A N 1
ATOM 1000 C CA . ARG A 1 125 ? 16.940 -0.312 -25.067 1.00 88.75 125 ARG A CA 1
ATOM 1001 C C . ARG A 1 125 ? 16.274 -0.123 -23.716 1.00 88.75 125 ARG A C 1
ATOM 1003 O O . ARG A 1 125 ? 16.661 -0.766 -22.744 1.00 88.75 125 ARG A O 1
ATOM 1010 N N . THR A 1 126 ? 15.253 0.717 -23.703 1.00 92.50 126 THR A N 1
ATOM 1011 C CA . THR A 1 126 ? 14.362 0.941 -22.570 1.00 92.50 126 THR A CA 1
ATOM 1012 C C . THR A 1 126 ? 12.929 0.671 -23.014 1.00 92.50 126 THR A C 1
ATOM 1014 O O . THR A 1 126 ? 12.604 0.764 -24.200 1.00 92.50 126 THR A O 1
ATOM 1017 N N . TYR A 1 127 ? 12.081 0.302 -22.067 1.00 92.00 127 TYR A N 1
ATOM 1018 C CA . TYR A 1 127 ? 10.641 0.165 -22.264 1.00 92.00 127 TYR A CA 1
ATOM 1019 C C . TYR A 1 127 ? 9.934 1.290 -21.516 1.00 92.00 127 TYR A C 1
ATOM 1021 O O . TYR A 1 127 ? 10.424 1.720 -20.476 1.00 92.00 127 TYR A O 1
ATOM 1029 N N . ALA A 1 128 ? 8.797 1.762 -22.021 1.00 86.81 128 ALA A N 1
ATOM 1030 C CA . ALA A 1 128 ? 7.971 2.749 -21.317 1.00 86.81 128 ALA A CA 1
ATOM 1031 C C . ALA A 1 128 ? 6.919 2.092 -20.401 1.00 86.81 128 ALA A C 1
ATOM 1033 O O . ALA A 1 128 ? 6.419 2.724 -19.473 1.00 86.81 128 ALA A O 1
ATOM 1034 N N . ASP A 1 129 ? 6.600 0.822 -20.667 1.00 86.31 129 ASP A N 1
ATOM 1035 C CA . ASP A 1 129 ? 5.562 0.031 -20.008 1.00 86.31 129 ASP A CA 1
ATOM 1036 C C . ASP A 1 129 ? 6.195 -1.126 -19.208 1.00 86.31 129 ASP A C 1
ATOM 1038 O O . ASP A 1 129 ? 7.018 -1.891 -19.728 1.00 86.31 129 ASP A O 1
ATOM 1042 N N . ILE A 1 130 ? 5.786 -1.288 -17.944 1.00 90.81 130 ILE A N 1
ATOM 1043 C CA . ILE A 1 130 ? 6.244 -2.383 -17.076 1.00 90.81 130 ILE A CA 1
ATOM 1044 C C . ILE A 1 130 ? 5.825 -3.761 -17.621 1.00 90.81 130 ILE A C 1
ATOM 1046 O O . ILE A 1 130 ? 6.549 -4.746 -17.447 1.00 90.81 130 ILE A O 1
ATOM 1050 N N . ARG A 1 131 ? 4.711 -3.859 -18.356 1.00 91.12 131 ARG A N 1
ATOM 1051 C CA . ARG A 1 131 ? 4.306 -5.097 -19.035 1.00 91.12 131 ARG A CA 1
ATOM 1052 C C . ARG A 1 131 ? 5.286 -5.474 -20.139 1.00 91.12 131 ARG A C 1
ATOM 1054 O O . ARG A 1 131 ? 5.697 -6.627 -20.202 1.00 91.12 131 ARG A O 1
ATOM 1061 N N . GLU A 1 132 ? 5.687 -4.536 -20.990 1.00 91.00 132 GLU A N 1
ATOM 1062 C CA . GLU A 1 132 ? 6.653 -4.821 -22.058 1.00 91.00 132 GLU A CA 1
ATOM 1063 C C . GLU A 1 132 ? 8.027 -5.199 -21.500 1.00 91.00 132 GLU A C 1
ATOM 1065 O O . GLU A 1 132 ? 8.616 -6.189 -21.941 1.00 91.00 132 GLU A O 1
ATOM 1070 N N . ALA A 1 133 ? 8.498 -4.475 -20.479 1.00 91.88 133 ALA A N 1
ATOM 1071 C CA . ALA A 1 133 ? 9.760 -4.783 -19.811 1.00 91.88 133 ALA A CA 1
ATOM 1072 C C . ALA A 1 133 ? 9.756 -6.200 -19.209 1.00 91.88 133 ALA A C 1
ATOM 1074 O O . ALA A 1 133 ? 10.681 -6.985 -19.415 1.00 91.88 133 ALA A O 1
ATOM 1075 N N . THR A 1 134 ? 8.673 -6.574 -18.525 1.00 91.88 134 THR A N 1
ATOM 1076 C CA . THR A 1 134 ? 8.543 -7.901 -17.899 1.00 91.88 134 THR A CA 1
ATOM 1077 C C . THR A 1 134 ? 8.310 -9.022 -18.915 1.00 91.88 134 THR A C 1
ATOM 1079 O O . THR A 1 134 ? 8.764 -10.147 -18.698 1.00 91.88 134 THR A O 1
ATOM 1082 N N . LEU A 1 135 ? 7.657 -8.739 -20.049 1.00 91.31 135 LEU A N 1
ATOM 1083 C CA . LEU A 1 135 ? 7.513 -9.687 -21.158 1.00 91.31 135 LEU A CA 1
ATOM 1084 C C . LEU A 1 135 ? 8.841 -9.956 -21.871 1.00 91.31 135 LEU A C 1
ATOM 1086 O O . LEU A 1 135 ? 9.064 -11.086 -22.301 1.00 91.31 135 LEU A O 1
ATOM 1090 N N . ALA A 1 136 ? 9.739 -8.974 -21.961 1.00 91.25 136 ALA A N 1
ATOM 1091 C CA . ALA A 1 136 ? 11.071 -9.179 -22.530 1.00 91.25 136 ALA A CA 1
ATOM 1092 C C . ALA A 1 136 ? 11.918 -10.173 -21.710 1.00 91.25 136 ALA A C 1
ATOM 1094 O O . ALA A 1 136 ? 12.691 -10.938 -22.278 1.00 91.25 136 ALA A O 1
ATOM 1095 N N . LEU A 1 137 ? 11.688 -10.252 -20.395 1.00 91.25 137 LEU A N 1
ATOM 1096 C CA . LEU A 1 137 ? 12.305 -11.238 -19.495 1.00 91.25 137 LEU A CA 1
ATOM 1097 C C . LEU A 1 137 ? 11.624 -12.618 -19.520 1.00 91.25 137 LEU A C 1
ATOM 1099 O O . LEU A 1 137 ? 11.968 -13.516 -18.743 1.00 91.25 137 LEU A O 1
ATOM 1103 N N . ARG A 1 138 ? 10.602 -12.819 -20.363 1.00 87.12 138 ARG A N 1
ATOM 1104 C CA . ARG A 1 138 ? 9.837 -14.073 -20.386 1.00 87.12 138 ARG A CA 1
ATOM 1105 C C . ARG A 1 138 ? 10.715 -15.251 -20.791 1.00 87.12 138 ARG A C 1
ATOM 1107 O O . ARG A 1 138 ? 10.684 -16.277 -20.100 1.00 87.12 138 ARG A O 1
ATOM 1114 N N . ASP A 1 139 ? 11.436 -15.067 -21.891 1.00 86.19 139 ASP A N 1
ATOM 1115 C CA . ASP A 1 139 ? 12.200 -16.109 -22.574 1.00 86.19 139 ASP A CA 1
ATOM 1116 C C . ASP A 1 139 ? 13.658 -16.148 -22.071 1.00 86.19 139 ASP A C 1
ATOM 1118 O O . ASP A 1 139 ? 14.236 -17.227 -22.003 1.00 86.19 139 ASP A O 1
ATOM 1122 N N . ASN A 1 140 ? 14.183 -15.017 -21.572 1.00 89.69 140 ASN A N 1
ATOM 1123 C CA . ASN A 1 140 ? 15.501 -14.901 -20.932 1.00 89.69 140 ASN A CA 1
ATOM 1124 C C . ASN A 1 140 ? 15.377 -14.346 -19.493 1.00 89.69 140 ASN A C 1
ATOM 1126 O O . ASN A 1 140 ? 15.593 -13.156 -19.263 1.00 89.69 140 ASN A O 1
ATOM 1130 N N . PRO A 1 141 ? 15.002 -15.171 -18.498 1.00 88.75 141 PRO A N 1
ATOM 1131 C CA . PRO A 1 141 ? 14.746 -14.701 -17.132 1.00 88.75 141 PRO A CA 1
ATOM 1132 C C . PRO A 1 141 ? 16.003 -14.268 -16.362 1.00 88.75 141 PRO A C 1
ATOM 1134 O O . PRO A 1 141 ? 15.874 -13.560 -15.369 1.00 88.75 141 PRO A O 1
ATOM 1137 N N . ASP A 1 142 ? 17.194 -14.696 -16.791 1.00 91.12 142 ASP A N 1
ATOM 1138 C CA . ASP A 1 142 ? 18.469 -14.309 -16.172 1.00 91.12 142 ASP A CA 1
ATOM 1139 C C . ASP A 1 142 ? 18.994 -12.947 -16.673 1.00 91.12 142 ASP A C 1
ATOM 1141 O O . ASP A 1 142 ? 19.977 -12.432 -16.140 1.00 91.12 142 ASP A O 1
ATOM 1145 N N . GLU A 1 143 ? 18.360 -12.349 -17.688 1.00 92.50 143 GLU A N 1
ATOM 1146 C CA . GLU A 1 143 ? 18.735 -11.026 -18.192 1.00 92.50 143 GLU A CA 1
ATOM 1147 C C . GLU A 1 143 ? 18.194 -9.892 -17.306 1.00 92.50 143 GLU A C 1
ATOM 1149 O O . GLU A 1 143 ? 17.310 -10.063 -16.465 1.00 92.50 143 GLU A O 1
ATO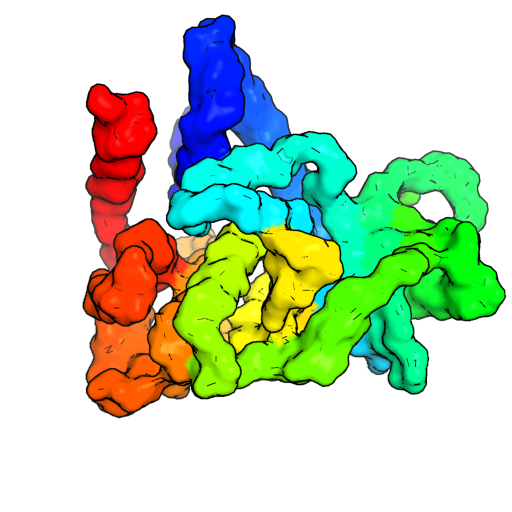M 1154 N N . THR A 1 144 ? 18.736 -8.691 -17.513 1.00 93.75 144 THR A N 1
ATOM 1155 C CA . THR A 1 144 ? 18.199 -7.444 -16.957 1.00 93.75 144 THR A CA 1
ATOM 1156 C C . THR A 1 144 ? 17.558 -6.639 -18.078 1.00 93.75 144 THR A C 1
ATOM 1158 O O . THR A 1 144 ? 18.148 -6.468 -19.144 1.00 93.75 144 THR A O 1
ATOM 1161 N N . THR A 1 145 ? 16.363 -6.111 -17.831 1.00 94.81 145 THR A N 1
ATOM 1162 C CA . THR A 1 145 ? 15.709 -5.143 -18.723 1.00 94.81 145 THR A CA 1
ATOM 1163 C C . THR A 1 145 ? 15.629 -3.783 -18.055 1.00 94.81 145 THR A C 1
ATOM 1165 O O . THR A 1 145 ? 15.843 -3.667 -16.850 1.00 94.81 145 THR A O 1
ATOM 1168 N N . TYR A 1 146 ? 15.345 -2.744 -18.837 1.00 95.38 146 TYR A N 1
ATOM 1169 C CA . TYR A 1 146 ? 15.307 -1.376 -18.338 1.00 95.38 146 TYR A CA 1
ATOM 1170 C C . TYR A 1 146 ? 13.976 -0.715 -18.674 1.00 95.38 146 TYR A C 1
ATOM 1172 O O . TYR A 1 146 ? 13.518 -0.761 -19.816 1.00 95.38 146 TYR A O 1
ATOM 1180 N N . LEU A 1 147 ? 13.370 -0.093 -17.673 1.00 94.88 147 LEU A N 1
ATOM 1181 C CA . LEU A 1 147 ? 12.132 0.665 -17.757 1.00 94.88 147 LEU A CA 1
ATOM 1182 C C . LEU A 1 147 ? 12.463 2.151 -17.602 1.00 94.88 147 LEU A C 1
ATOM 1184 O O . LEU A 1 147 ? 13.163 2.544 -16.674 1.00 94.88 147 LEU A O 1
ATOM 1188 N N . LEU A 1 148 ? 11.938 2.974 -18.499 1.00 94.19 148 LEU A N 1
ATOM 1189 C CA . LEU A 1 148 ? 11.963 4.428 -18.419 1.00 94.19 148 LEU A CA 1
ATOM 1190 C C . LEU A 1 148 ? 10.510 4.913 -18.510 1.00 94.19 148 LEU A C 1
ATOM 1192 O O . LEU A 1 148 ? 9.992 5.055 -19.621 1.00 94.19 148 LEU A O 1
ATOM 1196 N N . PRO A 1 149 ? 9.824 5.114 -17.370 1.00 90.94 149 PRO A N 1
ATOM 1197 C CA . PRO A 1 149 ? 8.461 5.629 -17.368 1.00 90.94 149 PRO A CA 1
ATOM 1198 C C . PRO A 1 149 ? 8.403 6.986 -18.069 1.00 90.94 149 PRO A C 1
ATOM 1200 O O . PRO A 1 149 ? 9.303 7.807 -17.911 1.00 90.94 149 PRO A O 1
ATOM 1203 N N . SER A 1 150 ? 7.324 7.261 -18.804 1.00 87.88 150 SER A N 1
ATOM 1204 C CA . SER A 1 150 ? 7.166 8.510 -19.576 1.00 87.88 150 SER A CA 1
ATOM 1205 C C . SER A 1 150 ? 7.205 9.786 -18.729 1.00 87.88 150 SER A C 1
ATOM 1207 O O . SER A 1 150 ? 7.349 10.887 -19.248 1.00 87.88 150 SER A O 1
ATOM 1209 N N . THR A 1 151 ? 7.003 9.633 -17.429 1.00 87.56 151 THR A N 1
ATOM 1210 C CA . THR A 1 151 ? 6.937 10.681 -16.413 1.00 87.56 151 THR A CA 1
ATOM 1211 C C . THR A 1 151 ? 8.263 10.924 -15.703 1.00 87.56 151 THR A C 1
ATOM 1213 O O . THR A 1 151 ? 8.374 11.916 -14.987 1.00 87.56 151 THR A O 1
ATOM 1216 N N . ALA A 1 152 ? 9.233 10.020 -15.862 1.00 86.44 152 ALA A N 1
ATOM 1217 C CA . ALA A 1 152 ? 10.552 10.129 -15.256 1.00 86.44 152 ALA A CA 1
ATOM 1218 C C . ALA A 1 152 ? 11.496 10.962 -16.138 1.00 86.44 152 ALA A C 1
ATOM 1220 O O . ALA A 1 152 ? 11.269 11.134 -17.341 1.00 86.44 152 ALA A O 1
ATOM 1221 N N . LEU A 1 153 ? 12.574 11.487 -15.551 1.00 86.94 153 LEU A N 1
ATOM 1222 C CA . LEU A 1 153 ? 13.593 12.202 -16.317 1.00 86.94 153 LEU A CA 1
ATOM 1223 C C . LEU A 1 153 ? 14.321 11.240 -17.278 1.00 86.94 153 LEU A C 1
ATOM 1225 O O . LEU A 1 153 ? 14.503 10.074 -16.940 1.00 86.94 153 LEU A O 1
ATOM 1229 N N . PRO A 1 154 ? 14.825 11.694 -18.448 1.00 83.50 154 PRO A N 1
ATOM 1230 C CA . PRO A 1 154 ? 15.365 10.813 -19.501 1.00 83.50 154 PRO A CA 1
ATOM 1231 C C . PRO A 1 154 ? 16.511 9.864 -19.107 1.00 83.50 154 PRO A C 1
ATOM 1233 O O . PRO A 1 154 ? 16.870 8.982 -19.884 1.00 83.50 154 PRO A O 1
ATOM 1236 N N . LYS A 1 155 ? 17.124 10.073 -17.941 1.00 86.06 155 LYS A N 1
ATOM 1237 C CA . LYS A 1 155 ? 18.217 9.260 -17.401 1.00 86.06 155 LYS A CA 1
ATOM 1238 C C . LYS A 1 155 ? 17.837 8.518 -16.122 1.00 86.06 155 LYS A C 1
ATOM 1240 O O . LYS A 1 155 ? 18.587 7.662 -15.687 1.00 86.06 155 LYS A O 1
ATOM 1245 N N . GLU A 1 156 ? 16.684 8.806 -15.539 1.00 88.75 156 GLU A N 1
ATOM 1246 C CA . GLU A 1 156 ? 16.244 8.225 -14.275 1.00 88.75 156 GLU A CA 1
ATOM 1247 C C . GLU A 1 156 ? 15.225 7.136 -14.579 1.00 88.75 156 GLU A C 1
ATOM 1249 O O . GLU A 1 156 ? 14.059 7.404 -14.861 1.00 88.75 156 GLU A O 1
ATOM 1254 N N . GLY A 1 157 ? 15.685 5.891 -14.591 1.00 92.38 157 GLY A N 1
ATOM 1255 C CA . GLY A 1 157 ? 14.825 4.754 -14.873 1.00 92.38 157 GLY A CA 1
ATOM 1256 C C . GLY A 1 157 ? 15.021 3.634 -13.876 1.00 92.38 157 GLY A C 1
ATOM 1257 O O . GLY A 1 157 ? 15.513 3.826 -12.768 1.00 92.38 157 GLY A O 1
ATOM 1258 N N . PHE A 1 158 ? 14.618 2.441 -14.284 1.00 95.06 158 PHE A N 1
ATOM 1259 C CA . PHE A 1 158 ? 14.609 1.268 -13.430 1.00 95.06 158 PHE A CA 1
ATOM 1260 C C . PHE A 1 158 ? 15.225 0.095 -14.167 1.00 95.06 158 PHE A C 1
ATOM 1262 O O . PHE A 1 158 ? 14.923 -0.139 -15.337 1.00 95.06 158 PHE A O 1
ATOM 1269 N N . SER A 1 159 ? 16.061 -0.668 -13.478 1.00 94.06 159 SER A N 1
ATOM 1270 C CA . SER A 1 159 ? 16.428 -2.003 -13.926 1.00 94.06 159 SER A CA 1
ATOM 1271 C C . SER A 1 159 ? 15.417 -3.002 -13.377 1.00 94.06 159 SER A C 1
ATOM 1273 O O . SER A 1 159 ? 14.957 -2.868 -12.245 1.00 94.06 159 SER A O 1
ATOM 1275 N N . ILE A 1 160 ? 15.033 -3.971 -14.201 1.00 94.75 160 ILE A N 1
ATOM 1276 C CA . ILE A 1 160 ? 14.054 -5.003 -13.873 1.00 94.75 160 ILE A CA 1
ATOM 1277 C C . ILE A 1 160 ? 14.708 -6.363 -14.079 1.00 94.75 160 ILE A C 1
ATOM 1279 O O . ILE A 1 160 ? 15.257 -6.644 -15.149 1.00 94.75 160 ILE A O 1
ATOM 1283 N N . GLN A 1 161 ? 14.628 -7.206 -13.053 1.00 94.06 161 GLN A N 1
ATOM 1284 C CA . GLN A 1 161 ? 15.194 -8.554 -13.027 1.00 94.06 161 GLN A CA 1
ATOM 1285 C C . GLN A 1 161 ? 14.171 -9.547 -12.481 1.00 94.06 161 GLN A C 1
ATOM 1287 O O . GLN A 1 161 ? 13.399 -9.209 -11.585 1.00 94.06 161 GLN A O 1
ATOM 1292 N N . VAL A 1 162 ? 14.167 -10.784 -12.985 1.00 92.25 162 VAL A N 1
ATOM 1293 C CA . VAL A 1 162 ? 13.327 -11.847 -12.412 1.00 92.25 162 VAL A CA 1
ATOM 1294 C C . VAL A 1 162 ? 13.950 -12.327 -11.104 1.00 92.25 162 VAL A C 1
ATOM 1296 O O . VAL A 1 162 ? 15.106 -12.749 -11.063 1.00 92.25 162 VAL A O 1
ATOM 1299 N N . LEU A 1 163 ? 13.173 -12.320 -10.023 1.00 87.00 163 LEU A N 1
ATOM 1300 C CA . LEU A 1 163 ? 13.596 -12.921 -8.765 1.00 87.00 163 LEU A CA 1
ATOM 1301 C C . LEU A 1 163 ? 13.486 -14.445 -8.857 1.00 87.00 163 LEU A C 1
ATOM 1303 O O . LEU A 1 163 ? 12.438 -15.003 -9.174 1.00 87.00 163 LEU A O 1
ATOM 1307 N N . LYS A 1 164 ? 14.583 -15.139 -8.533 1.00 81.50 164 LYS A N 1
ATOM 1308 C CA . LYS A 1 164 ? 14.608 -16.612 -8.440 1.00 81.50 164 LYS A CA 1
ATOM 1309 C C . LYS A 1 164 ? 13.874 -17.133 -7.200 1.00 81.50 164 LYS A C 1
ATOM 1311 O O . LYS A 1 164 ? 13.489 -18.300 -7.150 1.00 81.50 164 LYS A O 1
ATOM 1316 N N . LYS A 1 165 ? 13.712 -16.281 -6.184 1.00 73.81 165 LYS A N 1
ATOM 1317 C CA . LYS A 1 165 ? 12.939 -16.578 -4.971 1.00 73.81 165 LYS A CA 1
ATOM 1318 C C . LYS A 1 165 ? 11.440 -16.454 -5.288 1.00 73.81 165 LYS A C 1
ATOM 1320 O O . LYS A 1 165 ? 11.074 -15.690 -6.170 1.00 73.81 165 LYS A O 1
ATOM 1325 N N . LYS A 1 166 ? 10.608 -17.235 -4.591 1.00 76.00 166 LYS A N 1
ATOM 1326 C CA . LYS A 1 166 ? 9.152 -17.334 -4.817 1.00 76.00 166 LYS A CA 1
ATOM 1327 C C . LYS A 1 166 ? 8.311 -16.937 -3.596 1.00 76.00 166 LYS A C 1
ATOM 1329 O O . LYS A 1 166 ? 7.293 -17.545 -3.312 1.00 76.00 166 LYS A O 1
ATOM 1334 N N . TRP A 1 167 ? 8.762 -15.969 -2.812 1.00 76.56 167 TRP A N 1
ATOM 1335 C CA . TRP A 1 167 ? 8.113 -15.673 -1.532 1.00 76.56 167 TRP A CA 1
ATOM 1336 C C . TRP A 1 167 ? 6.870 -14.780 -1.668 1.00 76.56 167 TRP A C 1
ATOM 1338 O O . TRP A 1 167 ? 5.952 -14.936 -0.872 1.00 76.56 167 TRP A O 1
ATOM 1348 N N . LEU A 1 168 ? 6.803 -13.887 -2.658 1.00 81.88 168 LEU A N 1
ATOM 1349 C CA . LEU A 1 168 ? 5.586 -13.130 -2.975 1.00 81.88 168 LEU A CA 1
ATOM 1350 C C . LEU A 1 168 ? 4.535 -14.039 -3.631 1.00 81.88 168 LEU A C 1
ATOM 1352 O O . LEU A 1 168 ? 3.354 -13.945 -3.316 1.00 81.88 168 LEU A O 1
ATOM 1356 N N . ALA A 1 169 ? 4.962 -14.958 -4.500 1.00 83.88 169 ALA A N 1
ATOM 1357 C CA . ALA A 1 169 ? 4.088 -15.965 -5.094 1.00 83.88 169 ALA A CA 1
ATOM 1358 C C . ALA A 1 169 ? 3.484 -16.879 -4.015 1.00 83.88 169 ALA A C 1
ATOM 1360 O O . ALA A 1 169 ? 2.268 -17.043 -3.968 1.00 83.88 169 ALA A O 1
ATOM 1361 N N . ASP A 1 170 ? 4.312 -17.362 -3.079 1.00 81.75 170 ASP A N 1
ATOM 1362 C CA . ASP A 1 170 ? 3.856 -18.157 -1.932 1.00 81.75 170 ASP A CA 1
ATOM 1363 C C . ASP A 1 170 ? 2.851 -17.388 -1.045 1.00 81.75 170 ASP A C 1
ATOM 1365 O O . ASP A 1 170 ? 2.031 -18.003 -0.361 1.00 81.75 170 ASP A O 1
ATOM 1369 N N . LEU A 1 171 ? 2.920 -16.050 -1.008 1.00 79.00 171 LEU A N 1
ATOM 1370 C CA . LEU A 1 171 ? 1.947 -15.211 -0.301 1.00 79.00 171 LEU A CA 1
ATOM 1371 C C . LEU A 1 171 ? 0.638 -15.037 -1.084 1.00 79.00 171 LEU A C 1
ATOM 1373 O O . LEU A 1 171 ? -0.414 -14.980 -0.450 1.00 79.00 171 LEU A O 1
ATOM 1377 N N . ASP A 1 172 ? 0.670 -14.946 -2.419 1.00 81.62 172 ASP A N 1
ATOM 1378 C CA . ASP A 1 172 ? -0.556 -14.844 -3.231 1.00 81.62 172 ASP A CA 1
ATOM 1379 C C . ASP A 1 172 ? -1.356 -16.155 -3.201 1.00 81.62 172 ASP A C 1
ATOM 1381 O O . ASP A 1 172 ? -2.580 -16.108 -3.066 1.00 81.62 172 ASP A O 1
ATOM 1385 N N . ASP A 1 173 ? -0.674 -17.307 -3.206 1.00 77.56 173 ASP A N 1
ATOM 1386 C CA . ASP A 1 173 ? -1.292 -18.642 -3.135 1.00 77.56 173 ASP A CA 1
ATOM 1387 C C . ASP A 1 173 ? -2.082 -18.873 -1.835 1.00 77.56 173 ASP A C 1
ATOM 1389 O O . ASP A 1 173 ? -3.056 -19.627 -1.814 1.00 77.56 173 ASP A O 1
ATOM 1393 N N . ARG A 1 174 ? -1.710 -18.195 -0.739 1.00 73.00 174 ARG A N 1
ATOM 1394 C CA . ARG A 1 174 ? -2.452 -18.248 0.536 1.00 73.00 174 ARG A CA 1
ATOM 1395 C C . ARG A 1 174 ? -3.766 -17.465 0.503 1.00 73.00 174 ARG A C 1
ATOM 1397 O O . ARG A 1 174 ? -4.561 -17.585 1.432 1.00 73.00 174 ARG A O 1
ATOM 1404 N N . GLY A 1 175 ? -4.008 -16.689 -0.551 1.00 68.00 175 GLY A N 1
ATOM 1405 C CA . GLY A 1 175 ? -5.219 -15.898 -0.717 1.00 68.00 175 GLY A CA 1
ATOM 1406 C C . GLY A 1 175 ? -5.255 -14.630 0.139 1.00 68.00 175 GLY A C 1
ATOM 1407 O O . GLY A 1 175 ? -4.279 -14.226 0.771 1.00 68.00 175 GLY A O 1
ATOM 1408 N N . HIS A 1 176 ? -6.401 -13.950 0.097 1.00 68.69 176 HIS A N 1
ATOM 1409 C CA . HIS A 1 176 ? -6.638 -12.700 0.821 1.00 68.69 176 HIS A CA 1
ATOM 1410 C C . HIS A 1 176 ? -6.506 -12.881 2.338 1.00 68.69 176 HIS A C 1
ATOM 1412 O O . HIS A 1 176 ? -6.810 -13.948 2.869 1.00 68.69 176 HIS A O 1
ATOM 1418 N N . LEU A 1 177 ? -6.111 -11.815 3.042 1.00 69.25 177 LEU A N 1
ATOM 1419 C CA . LEU A 1 177 ? -6.152 -11.792 4.503 1.00 69.25 177 LEU A CA 1
ATOM 1420 C C . LEU A 1 177 ? -7.600 -11.933 4.984 1.00 69.25 177 LEU A C 1
ATOM 1422 O O . LEU A 1 177 ? -8.377 -10.982 4.966 1.00 69.25 177 LEU A O 1
ATOM 1426 N N . THR A 1 178 ? -7.972 -13.134 5.415 1.00 68.94 178 THR A N 1
ATOM 1427 C CA . THR A 1 178 ? -9.262 -13.392 6.056 1.00 68.94 178 THR A CA 1
ATOM 1428 C C . THR A 1 178 ? -9.139 -13.138 7.554 1.00 68.94 178 THR A C 1
ATOM 1430 O O . THR A 1 178 ? -8.448 -13.880 8.256 1.00 68.94 178 THR A O 1
ATOM 1433 N N . LEU A 1 179 ? -9.833 -12.109 8.044 1.00 68.81 179 LEU A N 1
ATOM 1434 C CA . LEU A 1 179 ? -9.759 -11.638 9.433 1.00 68.81 179 LEU A CA 1
ATOM 1435 C C . LEU A 1 179 ? -10.031 -12.721 10.486 1.00 68.81 179 LEU A C 1
ATOM 1437 O O . LEU A 1 179 ? -9.416 -12.708 11.552 1.00 68.81 179 LEU A O 1
ATOM 1441 N N . SER A 1 180 ? -10.930 -13.660 10.183 1.00 61.22 180 SER A N 1
ATOM 1442 C CA . SER A 1 180 ? -11.393 -14.701 11.108 1.00 61.22 180 SER A CA 1
ATOM 1443 C C . SER A 1 180 ? -10.504 -15.944 11.165 1.00 61.22 180 SER A C 1
ATOM 1445 O O . SER A 1 180 ? -10.549 -16.666 12.155 1.00 61.22 180 SER A O 1
ATOM 1447 N N . ALA A 1 181 ? -9.702 -16.210 10.130 1.00 62.38 181 ALA A N 1
ATOM 1448 C CA . ALA A 1 181 ? -8.907 -17.440 10.047 1.00 62.38 181 ALA A CA 1
ATOM 1449 C C . ALA A 1 181 ? -7.486 -17.287 10.608 1.00 62.38 181 ALA A C 1
ATOM 1451 O O . ALA A 1 181 ? -6.767 -18.274 10.747 1.00 62.38 181 ALA A O 1
ATOM 1452 N N . GLN A 1 182 ? -7.056 -16.057 10.895 1.00 72.62 182 GLN A N 1
ATOM 1453 C CA . GLN A 1 182 ? -5.704 -15.778 11.364 1.00 72.62 182 GLN A CA 1
ATOM 1454 C C . GLN A 1 182 ? -5.665 -15.550 12.871 1.00 72.62 182 GLN A C 1
ATOM 1456 O O . GLN A 1 182 ? -6.462 -14.792 13.423 1.00 72.62 182 GLN A O 1
ATOM 1461 N N . GLU A 1 183 ? -4.673 -16.157 13.519 1.00 83.38 183 GLU A N 1
ATOM 1462 C CA . GLU A 1 183 ? -4.353 -15.884 14.916 1.00 83.38 183 GLU A CA 1
ATOM 1463 C C . GLU A 1 183 ? -4.055 -14.395 15.120 1.00 83.38 183 GLU A C 1
ATOM 1465 O O . GLU A 1 183 ? -3.364 -13.770 14.310 1.00 83.38 183 GLU A O 1
ATOM 1470 N N . LEU A 1 184 ? -4.502 -13.844 16.250 1.00 81.50 184 LEU A N 1
ATOM 1471 C CA . LEU A 1 184 ? -4.295 -12.443 16.626 1.00 81.50 184 LEU A CA 1
ATOM 1472 C C . LEU A 1 184 ? -2.836 -11.995 16.445 1.00 81.50 184 LEU A C 1
ATOM 1474 O O . LEU A 1 184 ? -2.576 -10.963 15.832 1.00 81.50 184 LEU A O 1
ATOM 1478 N N . ARG A 1 185 ? -1.877 -12.812 16.900 1.00 80.19 185 ARG A N 1
ATOM 1479 C CA . ARG A 1 185 ? -0.438 -12.536 16.770 1.00 80.19 185 ARG A CA 1
ATOM 1480 C C . ARG A 1 185 ? -0.015 -12.324 15.315 1.00 80.19 185 ARG A C 1
ATOM 1482 O O . ARG A 1 185 ? 0.770 -11.422 15.026 1.00 80.19 185 ARG A O 1
ATOM 1489 N N . THR A 1 186 ? -0.535 -13.142 14.402 1.00 79.31 186 THR A N 1
ATOM 1490 C CA . THR A 1 186 ? -0.269 -13.021 12.964 1.00 79.31 186 THR A CA 1
ATOM 1491 C C . THR A 1 186 ? -0.803 -11.695 12.431 1.00 79.31 186 THR A C 1
ATOM 1493 O O . THR A 1 186 ? -0.064 -10.962 11.773 1.00 79.31 186 THR A O 1
ATOM 1496 N N . ARG A 1 187 ? -2.047 -11.343 12.774 1.00 83.44 187 ARG A N 1
ATOM 1497 C CA . ARG A 1 187 ? -2.668 -10.094 12.313 1.00 83.44 187 ARG A CA 1
ATOM 1498 C C . ARG A 1 187 ? -1.935 -8.859 12.836 1.00 83.44 187 ARG A C 1
ATOM 1500 O O . ARG A 1 187 ? -1.643 -7.961 12.055 1.00 83.44 187 ARG A O 1
ATOM 1507 N N . VAL A 1 188 ? -1.557 -8.854 14.117 1.00 80.62 188 VAL A N 1
ATOM 1508 C CA . VAL A 1 188 ? -0.757 -7.777 14.730 1.00 80.62 188 VAL A CA 1
ATOM 1509 C C . VAL A 1 188 ? 0.601 -7.644 14.042 1.00 80.62 188 VAL A C 1
ATOM 1511 O O . VAL A 1 188 ? 1.019 -6.540 13.710 1.00 80.62 188 VAL A O 1
ATOM 1514 N N . THR A 1 189 ? 1.271 -8.758 13.743 1.00 77.12 189 THR A N 1
ATOM 1515 C CA . THR A 1 189 ? 2.578 -8.711 13.069 1.00 77.12 189 THR A CA 1
ATOM 1516 C C . THR A 1 189 ? 2.471 -8.140 11.653 1.00 77.12 189 THR A C 1
ATOM 1518 O O . THR A 1 189 ? 3.317 -7.350 11.227 1.00 77.12 189 THR A O 1
ATOM 1521 N N . ILE A 1 190 ? 1.411 -8.496 10.923 1.00 79.75 190 ILE A N 1
ATOM 1522 C CA . ILE A 1 190 ? 1.125 -7.917 9.607 1.00 79.75 190 ILE A CA 1
ATOM 1523 C C . ILE A 1 190 ? 0.818 -6.422 9.742 1.00 79.75 190 ILE A C 1
ATOM 1525 O O . ILE A 1 190 ? 1.374 -5.634 8.983 1.00 79.75 190 ILE A O 1
ATOM 1529 N N . ALA A 1 191 ? 0.009 -6.015 10.724 1.00 81.19 191 ALA A N 1
ATOM 1530 C CA . ALA A 1 191 ? -0.305 -4.611 10.987 1.00 81.19 191 ALA A CA 1
ATOM 1531 C C . ALA A 1 191 ? 0.969 -3.779 11.228 1.00 81.19 191 ALA A C 1
ATOM 1533 O O . ALA A 1 191 ? 1.170 -2.758 10.571 1.00 81.19 191 ALA A O 1
ATOM 1534 N N . CYS A 1 192 ? 1.892 -4.261 12.066 1.00 73.62 192 CYS A N 1
ATOM 1535 C CA . CYS A 1 192 ? 3.191 -3.614 12.275 1.00 73.62 192 CYS A CA 1
ATOM 1536 C C . CYS A 1 192 ? 4.012 -3.526 10.977 1.00 73.62 192 CYS A C 1
ATOM 1538 O O . CYS A 1 192 ? 4.605 -2.491 10.678 1.00 73.62 192 CYS A O 1
ATOM 1540 N N . SER A 1 193 ? 4.000 -4.589 10.169 1.00 73.75 193 SER A N 1
ATOM 1541 C CA . SER A 1 193 ? 4.706 -4.626 8.883 1.00 73.75 193 SER A CA 1
ATOM 1542 C C . SER A 1 193 ? 4.143 -3.605 7.878 1.00 73.75 193 SER A C 1
ATOM 1544 O O . SER A 1 193 ? 4.895 -3.001 7.115 1.00 73.75 193 SER A O 1
ATOM 1546 N N . LEU A 1 194 ? 2.825 -3.378 7.886 1.00 79.56 194 LEU A N 1
ATOM 1547 C CA . LEU A 1 194 ? 2.165 -2.368 7.050 1.00 79.56 194 LEU A CA 1
ATOM 1548 C C . LEU A 1 194 ? 2.514 -0.949 7.484 1.00 79.56 194 LEU A C 1
ATOM 1550 O O . LEU A 1 194 ? 2.791 -0.105 6.638 1.00 79.56 194 LEU A O 1
ATOM 1554 N N . VAL A 1 195 ? 2.529 -0.699 8.792 1.00 74.56 195 VAL A N 1
ATOM 1555 C CA . VAL A 1 195 ? 2.899 0.599 9.368 1.00 74.56 195 VAL A CA 1
ATOM 1556 C C . VAL A 1 195 ? 4.292 1.025 8.890 1.00 74.56 195 VAL A C 1
ATOM 1558 O O . VAL A 1 195 ? 4.474 2.153 8.438 1.00 74.56 195 VAL A O 1
ATOM 1561 N N . GLN A 1 196 ? 5.243 0.092 8.855 1.00 71.06 196 GLN A N 1
ATOM 1562 C CA . GLN A 1 196 ? 6.581 0.334 8.308 1.00 71.06 196 GLN A CA 1
ATOM 1563 C C . GLN A 1 196 ? 6.592 0.480 6.788 1.00 71.06 196 GLN A C 1
ATOM 1565 O O . GLN A 1 196 ? 7.198 1.399 6.240 1.00 71.06 196 GLN A O 1
ATOM 1570 N N . GLY A 1 197 ? 5.916 -0.433 6.094 1.00 72.12 197 GLY A N 1
ATOM 1571 C CA . GLY A 1 197 ? 5.974 -0.524 4.643 1.00 72.12 197 GLY A CA 1
ATOM 1572 C C . GLY A 1 197 ? 5.274 0.613 3.905 1.00 72.12 197 GLY A C 1
ATOM 1573 O O . GLY A 1 197 ? 5.745 1.071 2.865 1.00 72.12 197 GLY A O 1
ATOM 1574 N N . CYS A 1 198 ? 4.160 1.112 4.442 1.00 79.69 198 CYS A N 1
ATOM 1575 C CA . CYS A 1 198 ? 3.357 2.158 3.805 1.00 79.69 198 CYS A CA 1
ATOM 1576 C C . CYS A 1 198 ? 4.047 3.527 3.805 1.00 79.69 198 CYS A C 1
ATOM 1578 O O . CYS A 1 198 ? 3.759 4.358 2.942 1.00 79.69 198 CYS A O 1
ATOM 1580 N N . HIS A 1 199 ? 4.999 3.759 4.712 1.00 73.25 199 HIS A N 1
ATOM 1581 C CA . HIS A 1 199 ? 5.698 5.035 4.853 1.00 73.25 199 HIS A CA 1
ATOM 1582 C C . HIS A 1 199 ? 6.292 5.568 3.526 1.00 73.25 199 HIS A C 1
ATOM 1584 O O . HIS A 1 199 ? 6.125 6.753 3.186 1.00 73.25 199 HIS A O 1
ATOM 1590 N N . ARG A 1 200 ? 6.921 4.680 2.743 1.00 72.75 200 ARG A N 1
ATOM 1591 C CA . ARG A 1 200 ? 7.551 5.006 1.450 1.00 72.75 200 ARG A CA 1
ATOM 1592 C C . ARG A 1 200 ? 6.558 5.220 0.302 1.00 72.75 200 ARG A C 1
ATOM 1594 O O . ARG A 1 200 ? 6.940 5.715 -0.752 1.00 72.75 200 ARG A O 1
ATOM 1601 N N . PHE A 1 201 ? 5.281 4.904 0.516 1.00 81.06 201 PHE A N 1
ATOM 1602 C CA . PHE A 1 201 ? 4.213 5.046 -0.475 1.00 81.06 201 PHE A CA 1
ATOM 1603 C C . PHE A 1 201 ? 3.229 6.185 -0.159 1.00 81.06 201 PHE A C 1
ATOM 1605 O O . PHE A 1 201 ? 2.374 6.485 -0.995 1.00 81.06 201 PHE A O 1
ATOM 1612 N N . PHE A 1 202 ? 3.337 6.868 0.989 1.00 80.75 202 PHE A N 1
ATOM 1613 C CA . PHE A 1 202 ? 2.475 8.023 1.276 1.00 80.75 202 PHE A CA 1
ATOM 1614 C C . PHE A 1 202 ? 2.641 9.143 0.248 1.00 80.75 202 PHE A C 1
ATOM 1616 O O . PHE A 1 202 ? 3.740 9.597 -0.063 1.00 80.75 202 PHE A O 1
ATOM 1623 N N . GLY A 1 203 ? 1.510 9.628 -0.254 1.00 78.69 203 GLY A N 1
ATOM 1624 C CA . GLY A 1 203 ? 1.415 10.599 -1.337 1.00 78.69 203 GLY A CA 1
ATOM 1625 C C . GLY A 1 203 ? 1.524 9.989 -2.730 1.00 78.69 203 GLY A C 1
ATOM 1626 O O . GLY A 1 203 ? 1.437 10.731 -3.703 1.00 78.69 203 GLY A O 1
ATOM 1627 N N . THR A 1 204 ? 1.706 8.672 -2.838 1.00 86.56 204 THR A N 1
ATOM 1628 C CA . THR A 1 204 ? 1.701 7.959 -4.118 1.00 86.56 204 THR A CA 1
ATOM 1629 C C . THR A 1 204 ? 0.329 7.327 -4.352 1.00 86.56 204 THR A C 1
ATOM 1631 O O . THR A 1 204 ? -0.339 6.973 -3.377 1.00 86.56 204 THR A O 1
ATOM 1634 N N . PRO A 1 205 ? -0.096 7.127 -5.611 1.00 88.94 205 PRO A N 1
ATOM 1635 C CA . PRO A 1 205 ? -1.386 6.497 -5.892 1.00 88.94 205 PRO A CA 1
ATOM 1636 C C . PRO A 1 205 ? -1.480 5.028 -5.446 1.00 88.94 205 PRO A C 1
ATOM 1638 O O . PRO A 1 205 ? -2.579 4.497 -5.344 1.00 88.94 205 PRO A O 1
ATOM 1641 N N . TRP A 1 206 ? -0.361 4.363 -5.124 1.00 90.88 206 TRP A N 1
ATOM 1642 C CA . TRP A 1 206 ? -0.381 2.987 -4.613 1.00 90.88 206 TRP A CA 1
ATOM 1643 C C . TRP A 1 206 ? -1.272 2.845 -3.377 1.00 90.88 206 TRP A C 1
ATOM 1645 O O . TRP A 1 206 ? -2.077 1.921 -3.306 1.00 90.88 206 TRP A O 1
ATOM 1655 N N . LEU A 1 207 ? -1.186 3.783 -2.428 1.00 90.75 207 LEU A N 1
ATOM 1656 C CA . LEU A 1 207 ? -1.997 3.727 -1.207 1.00 90.75 207 LEU A CA 1
ATOM 1657 C C . LEU A 1 207 ? -3.471 4.089 -1.437 1.00 90.75 207 LEU A C 1
ATOM 1659 O O . LEU A 1 207 ? -4.300 3.887 -0.548 1.00 90.75 207 LEU A O 1
ATOM 1663 N N . ASP A 1 208 ? -3.841 4.522 -2.644 1.00 89.69 208 ASP A N 1
ATOM 1664 C CA . ASP A 1 208 ? -5.249 4.648 -3.027 1.00 89.69 208 ASP A CA 1
ATOM 1665 C C . ASP A 1 208 ? -5.911 3.271 -3.234 1.00 89.69 208 ASP A C 1
ATOM 1667 O O . ASP A 1 208 ? -7.137 3.182 -3.327 1.00 89.69 208 ASP A O 1
ATOM 1671 N N . HIS A 1 209 ? -5.121 2.194 -3.239 1.00 90.88 209 HIS A N 1
ATOM 1672 C CA . HIS A 1 209 ? -5.589 0.809 -3.254 1.00 90.88 209 HIS A CA 1
ATOM 1673 C C . HIS A 1 209 ? -5.517 0.124 -1.881 1.00 90.88 209 HIS A C 1
ATOM 1675 O O . HIS A 1 209 ? -5.855 -1.056 -1.790 1.00 90.88 209 HIS A O 1
ATOM 1681 N N . LEU A 1 210 ? -5.057 0.817 -0.829 1.00 92.25 210 LEU A N 1
ATOM 1682 C CA . LEU A 1 210 ? -4.842 0.231 0.497 1.00 92.25 210 LEU A CA 1
ATOM 1683 C C . LEU A 1 210 ? -6.165 -0.133 1.183 1.00 92.25 210 LEU A C 1
ATOM 1685 O O . LEU A 1 210 ? -6.697 0.644 1.957 1.00 92.25 210 LEU A O 1
ATOM 1689 N N . ASP A 1 211 ? -6.647 -1.341 0.937 1.00 90.38 211 ASP A N 1
ATOM 1690 C CA . ASP A 1 211 ? -7.782 -1.941 1.629 1.00 90.38 211 ASP A CA 1
ATOM 1691 C C . ASP A 1 211 ? -7.434 -3.387 1.969 1.00 90.38 211 ASP A C 1
ATOM 1693 O O . ASP A 1 211 ? -6.629 -4.022 1.279 1.00 90.38 211 ASP A O 1
ATOM 1697 N N . LEU A 1 212 ? -8.065 -3.950 2.998 1.00 88.62 212 LEU A N 1
ATOM 1698 C CA . LEU A 1 212 ? -7.787 -5.320 3.420 1.00 88.62 212 LEU A CA 1
ATOM 1699 C C . LEU A 1 212 ? -8.007 -6.349 2.297 1.00 88.62 212 LEU A C 1
ATOM 1701 O O . LEU A 1 212 ? -7.245 -7.308 2.162 1.00 88.62 212 LEU A O 1
ATOM 1705 N N . SER A 1 213 ? -8.996 -6.117 1.430 1.00 88.19 213 SER A N 1
ATOM 1706 C CA . SER A 1 213 ? -9.250 -6.942 0.244 1.00 88.19 213 SER A CA 1
ATOM 1707 C C . SER A 1 213 ? -8.098 -6.908 -0.766 1.00 88.19 213 SER A C 1
ATOM 1709 O O . SER A 1 213 ? -7.907 -7.865 -1.505 1.00 88.19 213 SER A O 1
ATOM 1711 N N . ASN A 1 214 ? -7.271 -5.871 -0.789 1.00 89.69 214 ASN A N 1
ATOM 1712 C CA . ASN A 1 214 ? -6.109 -5.792 -1.672 1.00 89.69 214 ASN A CA 1
ATOM 1713 C C . ASN A 1 214 ? -4.822 -6.282 -1.007 1.00 89.69 214 ASN A C 1
ATOM 1715 O O . ASN A 1 214 ? -3.798 -6.412 -1.683 1.00 89.69 214 ASN A O 1
ATOM 1719 N N . LEU A 1 215 ? -4.864 -6.594 0.287 1.00 89.44 215 LEU A N 1
ATOM 1720 C CA . LEU A 1 215 ? -3.695 -7.001 1.042 1.00 89.44 215 LEU A CA 1
ATOM 1721 C C . LEU A 1 215 ? -3.488 -8.514 1.040 1.00 89.44 215 LEU A C 1
ATOM 1723 O O . LEU A 1 215 ? -4.412 -9.336 1.074 1.00 89.44 215 LEU A O 1
ATOM 1727 N N . ARG A 1 216 ? -2.213 -8.878 0.996 1.00 86.94 216 ARG A N 1
ATOM 1728 C CA . ARG A 1 216 ? -1.696 -10.212 1.293 1.00 86.94 216 ARG A CA 1
ATOM 1729 C C . ARG A 1 216 ? -0.668 -10.052 2.384 1.00 86.94 216 ARG A C 1
ATOM 1731 O O . ARG A 1 216 ? 0.124 -9.119 2.335 1.00 86.94 216 ARG A O 1
ATOM 1738 N N . GLY A 1 217 ? -0.664 -10.951 3.352 1.00 82.06 217 GLY A N 1
ATOM 1739 C CA . GLY A 1 217 ? 0.279 -10.878 4.452 1.00 82.06 217 GLY A CA 1
ATOM 1740 C C . GLY A 1 217 ? 0.525 -12.247 5.042 1.00 82.06 217 GLY A C 1
ATOM 1741 O O . GLY A 1 217 ? -0.375 -13.085 5.115 1.00 82.06 217 GLY A O 1
ATOM 1742 N N . GLY A 1 218 ? 1.760 -12.493 5.446 1.00 77.62 218 GLY A N 1
ATOM 1743 C CA . GLY A 1 218 ? 2.115 -13.779 6.006 1.00 77.62 218 GLY A CA 1
ATOM 1744 C C . GLY A 1 218 ? 3.594 -13.920 6.286 1.00 77.62 218 GLY A C 1
ATOM 1745 O O . GLY A 1 218 ? 4.422 -13.086 5.920 1.00 77.62 218 GLY A O 1
ATOM 1746 N N . LYS A 1 219 ? 3.918 -15.030 6.940 1.00 73.44 219 LYS A N 1
ATOM 1747 C CA . LYS A 1 219 ? 5.296 -15.438 7.163 1.00 73.44 219 LYS A CA 1
ATOM 1748 C C . LYS A 1 219 ? 5.930 -15.838 5.829 1.00 73.44 219 LYS A C 1
ATOM 1750 O O . LYS A 1 219 ? 5.474 -16.802 5.198 1.00 73.44 219 LYS A O 1
ATOM 1755 N N . ALA A 1 220 ? 6.955 -15.096 5.425 1.00 65.69 220 ALA A N 1
ATOM 1756 C CA . ALA A 1 220 ? 7.841 -15.433 4.321 1.00 65.69 220 ALA A CA 1
ATOM 1757 C C . ALA A 1 220 ? 8.826 -16.542 4.746 1.00 65.69 220 ALA A C 1
ATOM 1759 O O . ALA A 1 220 ? 8.813 -17.023 5.883 1.00 65.69 220 ALA A O 1
ATOM 1760 N N . LYS A 1 221 ? 9.682 -17.001 3.825 1.00 61.59 221 LYS A N 1
ATOM 1761 C CA . LYS A 1 221 ? 10.670 -18.051 4.118 1.00 61.59 221 LYS A CA 1
ATOM 1762 C C . LYS A 1 221 ? 11.696 -17.544 5.149 1.00 61.59 221 LYS A C 1
ATOM 1764 O O . LYS A 1 221 ? 12.530 -16.709 4.816 1.00 61.59 221 LYS A O 1
ATOM 1769 N N . GLY A 1 222 ? 11.646 -18.074 6.377 1.00 59.47 222 GLY A N 1
ATOM 1770 C CA . GLY A 1 222 ? 12.494 -17.673 7.512 1.00 59.47 222 GLY A CA 1
ATOM 1771 C C . GLY A 1 222 ? 11.680 -17.217 8.731 1.00 59.47 222 GLY A C 1
ATOM 1772 O O . GLY A 1 222 ? 10.580 -17.716 8.961 1.00 59.47 222 GLY A O 1
ATOM 1773 N N . ALA A 1 223 ? 12.221 -16.277 9.516 1.00 54.16 223 ALA A N 1
ATOM 1774 C CA . ALA A 1 223 ? 11.525 -15.579 10.612 1.00 54.16 223 ALA A CA 1
ATOM 1775 C C . ALA A 1 223 ? 10.920 -14.229 10.170 1.00 54.16 223 ALA A C 1
ATOM 1777 O O . ALA A 1 223 ? 10.582 -13.396 11.010 1.00 54.16 223 ALA A O 1
ATOM 1778 N N . THR A 1 224 ? 10.816 -14.011 8.857 1.00 64.12 224 THR A N 1
ATOM 1779 C CA . THR A 1 224 ? 10.436 -12.733 8.263 1.00 64.12 224 THR A CA 1
ATOM 1780 C C . THR A 1 224 ? 8.958 -12.685 7.914 1.00 64.12 224 THR A C 1
ATOM 1782 O O . THR A 1 224 ? 8.394 -13.637 7.370 1.00 64.12 224 THR A O 1
ATOM 1785 N N . TRP A 1 225 ? 8.322 -11.564 8.238 1.00 70.56 225 TRP A N 1
ATOM 1786 C CA . TRP A 1 225 ? 6.948 -11.278 7.850 1.00 70.56 225 TRP A CA 1
ATOM 1787 C C . TRP A 1 225 ? 6.928 -10.333 6.669 1.00 70.56 225 TRP A C 1
ATOM 1789 O O . TRP A 1 225 ? 7.790 -9.468 6.526 1.00 70.56 225 TRP A O 1
ATOM 1799 N N . ALA A 1 226 ? 5.952 -10.550 5.803 1.00 73.31 226 ALA A N 1
ATOM 1800 C CA . ALA A 1 226 ? 5.825 -9.820 4.569 1.00 73.31 226 ALA A CA 1
ATOM 1801 C C . ALA A 1 226 ? 4.378 -9.426 4.319 1.00 73.31 226 ALA A C 1
ATOM 1803 O O . ALA A 1 226 ? 3.456 -10.169 4.668 1.00 73.31 226 ALA A O 1
ATOM 1804 N N . ALA A 1 227 ? 4.202 -8.274 3.682 1.00 82.12 227 ALA A N 1
ATOM 1805 C CA . ALA A 1 227 ? 2.917 -7.795 3.213 1.00 82.12 227 ALA A CA 1
ATOM 1806 C C . ALA A 1 227 ? 3.040 -7.266 1.784 1.00 82.12 227 ALA A C 1
ATOM 1808 O O . ALA A 1 227 ? 4.022 -6.615 1.423 1.00 82.12 227 ALA A O 1
ATOM 1809 N N . MET A 1 228 ? 2.024 -7.544 0.976 1.00 88.12 228 MET A N 1
ATOM 1810 C CA . MET A 1 228 ? 1.913 -7.081 -0.400 1.00 88.12 228 MET A CA 1
ATOM 1811 C C . MET A 1 228 ? 0.592 -6.361 -0.599 1.00 88.12 228 MET A C 1
ATOM 1813 O O . MET A 1 228 ? -0.431 -6.754 -0.033 1.00 88.12 228 MET A O 1
ATOM 1817 N N . LEU A 1 229 ? 0.621 -5.357 -1.464 1.00 91.62 229 LEU A N 1
ATOM 1818 C CA . LEU A 1 229 ? -0.532 -4.573 -1.862 1.00 91.62 229 LEU A CA 1
ATOM 1819 C C . LEU A 1 229 ? -0.835 -4.797 -3.338 1.00 91.62 229 LEU A C 1
ATOM 1821 O O . LEU A 1 229 ? 0.004 -4.542 -4.198 1.00 91.62 229 LEU A O 1
ATOM 1825 N N . GLY A 1 230 ? -2.041 -5.272 -3.629 1.00 89.75 230 GLY A N 1
ATOM 1826 C CA . GLY A 1 230 ? -2.584 -5.316 -4.981 1.00 89.75 230 GLY A CA 1
ATOM 1827 C C . GLY A 1 230 ? -3.237 -4.006 -5.404 1.00 89.75 230 GLY A C 1
ATOM 1828 O O . GLY A 1 230 ? -3.582 -3.163 -4.584 1.00 89.75 230 GLY A O 1
ATOM 1829 N N . THR A 1 231 ? -3.461 -3.875 -6.706 1.00 84.75 231 THR A N 1
ATOM 1830 C CA . THR A 1 231 ? -4.087 -2.708 -7.350 1.00 84.75 231 THR A CA 1
ATOM 1831 C C . THR A 1 231 ? -5.576 -2.908 -7.651 1.00 84.75 231 THR A C 1
ATOM 1833 O O . THR A 1 231 ? -6.124 -2.302 -8.575 1.00 84.75 231 THR A O 1
ATOM 1836 N N . GLY A 1 232 ? -6.246 -3.796 -6.911 1.00 83.00 232 GLY A N 1
ATOM 1837 C CA . GLY A 1 232 ? -7.667 -4.075 -7.101 1.00 83.00 232 GLY A CA 1
ATOM 1838 C C . GLY A 1 232 ? -8.552 -2.868 -6.781 1.00 83.00 232 GLY A C 1
ATOM 1839 O O . GLY A 1 232 ? -8.127 -1.899 -6.141 1.00 83.00 232 GLY A O 1
ATOM 1840 N N . SER A 1 233 ? -9.807 -2.923 -7.230 1.00 77.25 233 SER A N 1
ATOM 1841 C CA . SER A 1 233 ? -10.820 -1.955 -6.811 1.00 77.25 233 SER A CA 1
ATOM 1842 C C . SER A 1 233 ? -11.079 -2.125 -5.317 1.00 77.25 233 SER A C 1
ATOM 1844 O O . SER A 1 233 ? -11.541 -3.181 -4.887 1.00 77.25 233 SER A O 1
ATOM 1846 N N . GLY A 1 234 ? -10.745 -1.089 -4.559 1.00 76.00 234 GLY A N 1
ATOM 1847 C CA . GLY A 1 234 ? -10.988 -1.006 -3.129 1.00 76.00 234 GLY A CA 1
ATOM 1848 C C . GLY A 1 234 ? -12.465 -0.921 -2.741 1.00 76.00 234 GLY A C 1
ATOM 1849 O O . GLY A 1 234 ? -13.348 -0.978 -3.605 1.00 76.00 234 GLY A O 1
ATOM 1850 N N . ASP A 1 235 ? -12.742 -0.717 -1.451 1.00 82.94 235 ASP A N 1
ATOM 1851 C CA . ASP A 1 235 ? -14.107 -0.427 -1.005 1.00 82.94 235 ASP A CA 1
ATOM 1852 C C . ASP A 1 235 ? -14.586 0.898 -1.619 1.00 82.94 235 ASP A C 1
ATOM 1854 O O . ASP A 1 235 ? -14.007 1.976 -1.424 1.00 82.94 235 ASP A O 1
ATOM 1858 N N . THR A 1 236 ? -15.658 0.812 -2.405 1.00 82.12 236 THR A N 1
ATOM 1859 C CA . THR A 1 236 ? -16.191 1.952 -3.156 1.00 82.12 236 THR A CA 1
ATOM 1860 C C . THR A 1 236 ? -16.776 3.025 -2.243 1.00 82.12 236 THR A C 1
ATOM 1862 O O . THR A 1 236 ? -16.684 4.205 -2.587 1.00 82.12 236 THR A O 1
ATOM 1865 N N . GLY A 1 237 ? -17.330 2.641 -1.085 1.00 84.69 237 GLY A N 1
ATOM 1866 C CA . GLY A 1 237 ? -17.883 3.568 -0.097 1.00 84.69 237 GLY A CA 1
ATOM 1867 C C . GLY A 1 237 ? -16.780 4.407 0.538 1.00 84.69 237 GLY A C 1
ATOM 1868 O O . GLY A 1 237 ? -16.753 5.629 0.377 1.00 84.69 237 GLY A O 1
ATOM 1869 N N . THR A 1 238 ? -15.802 3.734 1.141 1.00 86.69 238 THR A N 1
ATOM 1870 C CA . THR A 1 238 ? -14.595 4.337 1.717 1.00 86.69 238 THR A CA 1
ATOM 1871 C C . THR A 1 238 ? -13.858 5.204 0.704 1.00 86.69 238 THR A C 1
ATOM 1873 O O . THR A 1 238 ? -13.504 6.348 0.985 1.00 86.69 238 THR A O 1
ATOM 1876 N N . THR A 1 239 ? -13.664 4.704 -0.519 1.00 86.56 239 THR A N 1
ATOM 1877 C CA . THR A 1 239 ? -12.995 5.463 -1.585 1.00 86.56 239 THR A CA 1
ATOM 1878 C C . THR A 1 239 ? -13.768 6.711 -1.988 1.00 86.56 239 THR A C 1
ATOM 1880 O O . THR A 1 239 ? -13.150 7.738 -2.262 1.00 86.56 239 THR A O 1
ATOM 1883 N N . ARG A 1 240 ? -15.104 6.660 -2.020 1.00 86.25 240 ARG A N 1
ATOM 1884 C CA . ARG A 1 240 ? -15.936 7.828 -2.332 1.00 86.25 240 ARG A CA 1
ATOM 1885 C C . ARG A 1 240 ? -15.852 8.887 -1.235 1.00 86.25 240 ARG A C 1
ATOM 1887 O O . ARG A 1 240 ? -15.668 10.053 -1.572 1.00 86.25 240 ARG A O 1
ATOM 1894 N N . ILE A 1 241 ? -15.944 8.483 0.032 1.00 87.19 241 ILE A N 1
ATOM 1895 C CA . ILE A 1 241 ? -15.858 9.388 1.187 1.00 87.19 241 ILE A CA 1
ATOM 1896 C C . ILE A 1 241 ? -14.471 10.033 1.241 1.00 87.19 241 ILE A C 1
ATOM 1898 O O . ILE A 1 241 ? -14.344 11.246 1.200 1.00 87.19 241 ILE A O 1
ATOM 1902 N N . LEU A 1 242 ? -13.388 9.261 1.183 1.00 86.25 242 LEU A N 1
ATOM 1903 C CA . LEU A 1 242 ? -12.036 9.840 1.186 1.00 86.25 242 LEU A CA 1
ATOM 1904 C C . LEU A 1 242 ? -11.757 10.713 -0.055 1.00 86.25 242 LEU A C 1
ATOM 1906 O O . LEU A 1 242 ? -11.017 11.704 0.008 1.00 86.25 242 LEU A O 1
ATOM 1910 N N . LYS A 1 243 ? -12.396 10.413 -1.196 1.00 83.38 243 LYS A N 1
ATOM 1911 C CA . LYS A 1 243 ? -12.385 11.319 -2.352 1.00 83.38 243 LYS A CA 1
ATOM 1912 C C . LYS A 1 243 ? -13.110 12.634 -2.087 1.00 83.38 243 LYS A C 1
ATOM 1914 O O . LYS A 1 243 ? -12.646 13.646 -2.605 1.00 83.38 243 LYS A O 1
ATOM 1919 N N . SER A 1 244 ? -14.197 12.675 -1.315 1.00 79.62 244 SER A N 1
ATOM 1920 C CA . SER A 1 244 ? -14.867 13.943 -0.988 1.00 79.62 244 SER A CA 1
ATOM 1921 C C . SER A 1 244 ? -13.919 14.856 -0.199 1.00 79.62 244 SER A C 1
ATOM 1923 O O . SER A 1 244 ? -13.657 15.967 -0.650 1.00 79.62 244 SER A O 1
ATOM 1925 N N . PHE A 1 245 ? -13.249 14.340 0.838 1.00 74.75 245 PHE A N 1
ATOM 1926 C CA . PHE A 1 245 ? -12.252 15.084 1.626 1.00 74.75 245 PHE A CA 1
ATOM 1927 C C . PHE A 1 245 ? -11.065 15.586 0.795 1.00 74.75 245 PHE A C 1
ATOM 1929 O O . PHE A 1 245 ? -10.624 16.729 0.920 1.00 74.75 245 PHE A O 1
ATOM 1936 N N . SER A 1 246 ? -10.539 14.745 -0.097 1.00 67.81 246 SER A N 1
ATOM 1937 C CA . SER A 1 246 ? -9.434 15.137 -0.979 1.00 67.81 246 SER A CA 1
ATOM 1938 C C . SER A 1 246 ? -9.863 16.035 -2.146 1.00 67.81 246 SER A C 1
ATOM 1940 O O . SER A 1 246 ? -9.018 16.731 -2.697 1.00 67.81 246 SER A O 1
ATOM 1942 N N . THR A 1 247 ? -11.137 16.079 -2.542 1.00 64.62 247 THR A N 1
ATOM 1943 C CA . THR A 1 247 ? -11.641 16.984 -3.602 1.00 64.62 247 THR A CA 1
ATOM 1944 C C . THR A 1 247 ? -12.223 18.287 -3.054 1.00 64.62 247 THR A C 1
ATOM 1946 O O . THR A 1 247 ? -12.255 19.297 -3.766 1.00 64.62 247 THR A O 1
ATOM 1949 N N . GLU A 1 248 ? -12.540 18.327 -1.758 1.00 58.72 248 GLU A N 1
ATOM 1950 C CA . GLU A 1 248 ? -12.854 19.538 -0.992 1.00 58.72 248 GLU A CA 1
ATOM 1951 C C . GLU A 1 248 ? -11.677 20.541 -0.938 1.00 58.72 248 GLU A C 1
ATOM 1953 O O . GLU A 1 248 ? -11.839 21.694 -0.528 1.00 58.72 248 GLU A O 1
ATOM 1958 N N . LYS A 1 249 ? -10.526 20.162 -1.530 1.00 47.75 249 LYS A N 1
ATOM 1959 C CA . LYS A 1 249 ? -9.458 21.025 -2.084 1.00 47.75 249 LYS A CA 1
ATOM 1960 C C . LYS A 1 249 ? -9.957 22.377 -2.618 1.00 47.75 249 LYS A C 1
ATOM 1962 O O . LYS A 1 249 ? -9.260 23.375 -2.454 1.00 47.75 249 LYS A O 1
ATOM 1967 N N . ARG A 1 250 ? -11.149 22.449 -3.229 1.00 47.06 250 ARG A N 1
ATOM 1968 C CA . ARG A 1 250 ? -11.707 23.704 -3.775 1.00 47.06 250 ARG A CA 1
ATOM 1969 C C . ARG A 1 250 ? -12.159 24.733 -2.728 1.00 47.06 250 ARG A C 1
ATOM 1971 O O . ARG A 1 250 ? -12.300 25.893 -3.094 1.00 47.06 250 ARG A O 1
ATOM 1978 N N . ARG A 1 251 ? -12.389 24.352 -1.465 1.00 42.47 251 ARG A N 1
ATOM 1979 C CA . ARG A 1 251 ? -12.896 25.265 -0.419 1.00 42.47 251 ARG A CA 1
ATOM 1980 C C . ARG A 1 251 ? -11.852 25.676 0.625 1.00 42.47 251 ARG A C 1
ATOM 1982 O O . ARG A 1 251 ? -11.935 26.793 1.120 1.00 42.47 251 ARG A O 1
ATOM 1989 N N . ILE A 1 252 ? -10.871 24.819 0.936 1.00 50.47 252 ILE A N 1
ATOM 1990 C CA . ILE A 1 252 ? -9.914 25.029 2.052 1.00 50.47 252 ILE A CA 1
ATOM 1991 C C . ILE A 1 252 ? -8.465 25.275 1.563 1.00 50.47 252 ILE A C 1
ATOM 1993 O O . ILE A 1 252 ? -7.598 25.675 2.339 1.00 50.47 252 ILE A O 1
ATOM 1997 N N . GLY A 1 253 ? -8.172 25.074 0.270 1.00 51.59 253 GLY A N 1
ATOM 1998 C CA . GLY A 1 253 ? -6.856 25.373 -0.316 1.00 51.59 253 GLY A CA 1
ATOM 1999 C C . GLY A 1 253 ? -5.714 24.447 0.132 1.00 51.59 253 GLY A C 1
ATOM 2000 O O . GLY A 1 253 ? -4.549 24.816 0.005 1.00 51.59 253 GLY A O 1
ATOM 2001 N N . ARG A 1 254 ? -6.019 23.255 0.669 1.00 61.91 254 ARG A N 1
ATOM 2002 C CA . ARG A 1 254 ? -5.027 22.259 1.119 1.00 61.91 254 ARG A CA 1
ATOM 2003 C C . ARG A 1 254 ? -5.227 20.911 0.434 1.00 61.91 254 ARG A C 1
ATOM 2005 O O . ARG A 1 254 ? -6.356 20.462 0.263 1.00 61.91 254 ARG A O 1
ATOM 2012 N N . ASP A 1 255 ? -4.122 20.254 0.081 1.00 67.12 255 ASP A N 1
ATOM 2013 C CA . ASP A 1 255 ? -4.131 18.886 -0.434 1.00 67.12 255 ASP A CA 1
ATOM 2014 C C . ASP A 1 255 ? -4.141 17.865 0.717 1.00 67.12 255 ASP A C 1
ATOM 2016 O O . ASP A 1 255 ? -3.138 17.675 1.405 1.00 67.12 255 ASP A O 1
ATOM 2020 N N . LEU A 1 256 ? -5.280 17.193 0.916 1.00 76.06 256 LEU A N 1
ATOM 2021 C CA . LEU A 1 256 ? -5.461 16.184 1.965 1.00 76.06 256 LEU A CA 1
ATOM 2022 C C . LEU A 1 256 ? -5.214 14.742 1.496 1.00 76.06 256 LEU A C 1
ATOM 2024 O O . LEU A 1 256 ? -5.484 13.812 2.250 1.00 76.06 256 LEU A O 1
ATOM 2028 N N . THR A 1 257 ? -4.668 14.522 0.294 1.00 78.94 257 THR A N 1
ATOM 2029 C CA . THR A 1 257 ? -4.472 13.168 -0.271 1.00 78.94 257 THR A CA 1
ATOM 2030 C C . THR A 1 257 ? -3.686 12.266 0.686 1.00 78.94 257 THR A C 1
ATOM 2032 O O . THR A 1 257 ? -4.134 11.176 1.026 1.00 78.94 257 THR A O 1
ATOM 2035 N N . ARG A 1 258 ? -2.565 12.760 1.229 1.00 80.62 258 ARG A N 1
ATOM 2036 C CA . ARG A 1 258 ? -1.763 12.017 2.218 1.00 80.62 258 ARG A CA 1
ATOM 2037 C C . ARG A 1 258 ? -2.521 11.736 3.516 1.00 80.62 258 ARG A C 1
ATOM 2039 O O . ARG A 1 258 ? -2.367 10.662 4.077 1.00 80.62 258 ARG A O 1
ATOM 2046 N N . HIS A 1 259 ? -3.354 12.671 3.973 1.00 83.06 259 HIS A N 1
ATOM 2047 C CA . HIS A 1 259 ? -4.135 12.503 5.203 1.00 83.06 259 HIS A CA 1
ATOM 2048 C C . HIS A 1 259 ? -5.181 11.403 5.015 1.00 83.06 259 HIS A C 1
ATOM 2050 O O . HIS A 1 259 ? -5.334 10.544 5.872 1.00 83.06 259 HIS A O 1
ATOM 2056 N N . CYS A 1 260 ? -5.840 11.381 3.853 1.00 85.31 260 CYS A N 1
ATOM 2057 C CA . CYS A 1 260 ? -6.788 10.331 3.493 1.00 85.31 260 CYS A CA 1
ATOM 2058 C C . CYS A 1 260 ? -6.113 8.952 3.440 1.00 85.31 260 CYS A C 1
ATOM 2060 O O . CYS A 1 260 ? -6.695 7.970 3.888 1.00 85.31 260 CYS A O 1
ATOM 2062 N N . GLN A 1 261 ? -4.877 8.873 2.938 1.00 86.94 261 GLN A N 1
ATOM 2063 C CA . GLN A 1 261 ? -4.104 7.626 2.907 1.00 86.94 261 GLN A CA 1
ATOM 2064 C C . GLN A 1 261 ? -3.663 7.168 4.304 1.00 86.94 261 GLN A C 1
ATOM 2066 O O . GLN A 1 261 ? -3.708 5.977 4.594 1.00 86.94 261 GLN A O 1
ATOM 2071 N N . VAL A 1 262 ? -3.275 8.096 5.185 1.00 85.81 262 VAL A N 1
ATOM 2072 C CA . VAL A 1 262 ? -2.973 7.800 6.598 1.00 85.81 262 VAL A CA 1
ATOM 2073 C C . VAL A 1 262 ? -4.230 7.316 7.325 1.00 85.81 262 VAL A C 1
ATOM 2075 O O . VAL A 1 262 ? -4.193 6.295 8.004 1.00 85.81 262 VAL A O 1
ATOM 2078 N N . PHE A 1 263 ? -5.367 7.981 7.119 1.00 89.12 263 PHE A N 1
ATOM 2079 C CA . PHE A 1 263 ? -6.652 7.551 7.669 1.00 89.12 263 PHE A CA 1
ATOM 2080 C C . PHE A 1 263 ? -7.023 6.140 7.197 1.00 89.12 263 PHE A C 1
ATOM 2082 O O . PHE A 1 263 ? -7.417 5.290 7.991 1.00 89.12 263 PHE A O 1
ATOM 2089 N N . ARG A 1 264 ? -6.834 5.869 5.903 1.00 92.44 264 ARG A N 1
ATOM 2090 C CA . ARG A 1 264 ? -7.065 4.557 5.297 1.00 92.44 264 ARG A CA 1
ATOM 2091 C C . ARG A 1 264 ? -6.162 3.465 5.867 1.00 92.44 264 ARG A C 1
ATOM 2093 O O . ARG A 1 264 ? -6.639 2.357 6.092 1.00 92.44 264 ARG A O 1
ATOM 2100 N N . LEU A 1 265 ? -4.895 3.773 6.153 1.00 91.12 265 LEU A N 1
ATOM 2101 C CA . LEU A 1 265 ? -4.035 2.862 6.907 1.00 91.12 265 LEU A CA 1
ATOM 2102 C C . LEU A 1 265 ? -4.658 2.550 8.274 1.00 91.12 265 LEU A C 1
ATOM 2104 O O . LEU A 1 265 ? -4.756 1.379 8.619 1.00 91.12 265 LEU A O 1
ATOM 2108 N N . GLY A 1 266 ? -5.154 3.560 8.995 1.00 92.00 266 GLY A N 1
ATOM 2109 C CA . GLY A 1 266 ? -5.885 3.377 10.255 1.00 92.00 266 GLY A CA 1
ATOM 2110 C C . GLY A 1 266 ? -7.023 2.360 10.154 1.00 92.00 266 GLY A C 1
ATOM 2111 O O . GLY A 1 266 ? -7.081 1.448 10.971 1.00 92.00 266 GLY A O 1
ATOM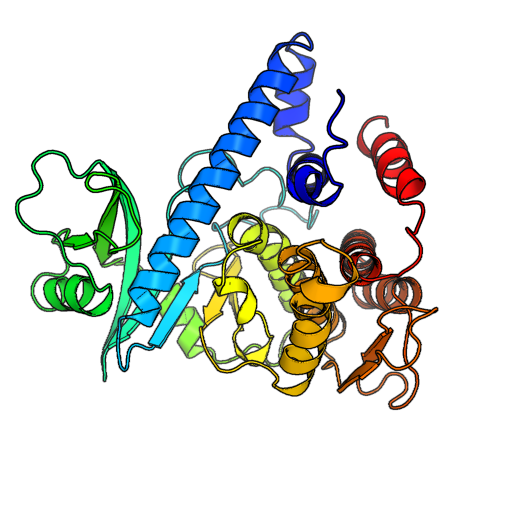 2112 N N . LEU A 1 267 ? -7.856 2.449 9.108 1.00 94.44 267 LEU A N 1
ATOM 2113 C CA . LEU A 1 267 ? -8.945 1.491 8.867 1.00 94.44 267 LEU A CA 1
ATOM 2114 C C . LEU A 1 267 ? -8.411 0.058 8.787 1.00 94.44 267 LEU A C 1
ATOM 2116 O O . LEU A 1 267 ? -8.838 -0.800 9.552 1.00 94.44 267 LEU A O 1
ATOM 2120 N N . VAL A 1 268 ? -7.418 -0.179 7.929 1.00 93.50 268 VAL A N 1
ATOM 2121 C CA . VAL A 1 268 ? -6.814 -1.506 7.748 1.00 93.50 268 VAL A CA 1
ATOM 2122 C C . VAL A 1 268 ? -6.188 -2.035 9.043 1.00 93.50 268 VAL A C 1
ATOM 2124 O O . VAL A 1 268 ? -6.315 -3.221 9.353 1.00 93.50 268 VAL A O 1
ATOM 2127 N N . LEU A 1 269 ? -5.503 -1.180 9.809 1.00 91.56 269 LEU A N 1
ATOM 2128 C CA . LEU A 1 269 ? -4.890 -1.576 11.079 1.00 91.56 269 LEU A CA 1
ATOM 2129 C C . LEU A 1 269 ? -5.944 -1.972 12.109 1.00 91.56 269 LEU A C 1
ATOM 2131 O O . LEU A 1 269 ? -5.779 -2.997 12.770 1.00 91.56 269 LEU A O 1
ATOM 2135 N N . THR A 1 270 ? -7.035 -1.211 12.208 1.00 93.62 270 THR A N 1
ATOM 2136 C CA . THR A 1 270 ? -8.181 -1.548 13.055 1.00 93.62 270 THR A CA 1
ATOM 2137 C C . THR A 1 270 ? -8.786 -2.889 12.649 1.00 93.62 270 THR A C 1
ATOM 2139 O O . THR A 1 270 ? -8.993 -3.743 13.512 1.00 93.62 270 THR A O 1
ATOM 2142 N N . GLU A 1 271 ? -9.005 -3.125 11.352 1.00 93.12 271 GLU A N 1
ATOM 2143 C CA . GLU A 1 271 ? -9.568 -4.394 10.875 1.00 93.12 271 GLU A CA 1
ATOM 2144 C C . GLU A 1 271 ? -8.685 -5.587 11.241 1.00 93.12 271 GLU A C 1
ATOM 2146 O O . GLU A 1 271 ? -9.178 -6.599 11.745 1.00 93.12 271 GLU A O 1
ATOM 2151 N N . LEU A 1 272 ? -7.370 -5.462 11.038 1.00 90.69 272 LEU A N 1
ATOM 2152 C CA . LEU A 1 272 ? -6.400 -6.500 11.386 1.00 90.69 272 LEU A CA 1
ATOM 2153 C C . LEU A 1 272 ? -6.327 -6.740 12.896 1.00 90.69 272 LEU A C 1
ATOM 2155 O O . LEU A 1 272 ? -6.357 -7.890 13.337 1.00 90.69 272 LEU A O 1
ATOM 2159 N N . ALA A 1 273 ? -6.237 -5.678 13.694 1.00 89.81 273 ALA A N 1
ATOM 2160 C CA . ALA A 1 273 ? -6.149 -5.772 15.145 1.00 89.81 273 ALA A CA 1
ATOM 2161 C C . ALA A 1 273 ? -7.380 -6.480 15.727 1.00 89.81 273 ALA A C 1
ATOM 2163 O O . ALA A 1 273 ? -7.261 -7.503 16.411 1.00 89.81 273 ALA A O 1
ATOM 2164 N N . LEU A 1 274 ? -8.568 -5.985 15.376 1.00 90.69 274 LEU A N 1
ATOM 2165 C CA . LEU A 1 274 ? -9.833 -6.462 15.927 1.00 90.69 274 LEU A CA 1
ATOM 2166 C C . LEU A 1 274 ? -10.310 -7.764 15.276 1.00 90.69 274 LEU A C 1
ATOM 2168 O O . LEU A 1 274 ? -11.090 -8.506 15.871 1.00 90.69 274 LEU A O 1
ATOM 2172 N N . GLY A 1 275 ? -9.844 -8.076 14.065 1.00 90.19 275 GLY A N 1
ATOM 2173 C CA . GLY A 1 275 ? -10.370 -9.200 13.294 1.00 90.19 275 GLY A CA 1
ATOM 2174 C C . GLY A 1 275 ? -11.794 -8.979 12.799 1.00 90.19 275 GLY A C 1
ATOM 2175 O O . GLY A 1 275 ? -12.511 -9.951 12.560 1.00 90.19 275 GLY A O 1
ATOM 2176 N N . LYS A 1 276 ? -12.216 -7.718 12.697 1.00 90.25 276 LYS A N 1
ATOM 2177 C CA . LYS A 1 276 ? -13.576 -7.298 12.360 1.00 90.25 276 LYS A CA 1
ATOM 2178 C C . LYS A 1 276 ? -13.512 -6.271 11.232 1.00 90.25 276 LYS A C 1
ATOM 2180 O O . LYS A 1 276 ? -12.668 -5.384 11.313 1.00 90.25 276 LYS A O 1
ATOM 2185 N N . PRO A 1 277 ? -14.352 -6.374 10.193 1.00 90.62 277 PRO A N 1
ATOM 2186 C CA . PRO A 1 277 ? -14.340 -5.404 9.108 1.00 90.62 277 PRO A CA 1
ATOM 2187 C C . PRO A 1 277 ? -14.887 -4.046 9.567 1.00 90.62 277 PRO A C 1
ATOM 2189 O O . PRO A 1 277 ? -15.763 -3.978 10.439 1.00 90.62 277 PRO A O 1
ATOM 2192 N N . ILE A 1 278 ? -14.424 -2.970 8.932 1.00 91.19 278 ILE A N 1
ATOM 2193 C CA . ILE A 1 278 ? -15.096 -1.673 9.020 1.00 91.19 278 ILE A CA 1
ATOM 2194 C C . ILE A 1 278 ? -16.375 -1.742 8.190 1.00 91.19 278 ILE A C 1
ATOM 2196 O O . ILE A 1 278 ? -16.358 -2.122 7.021 1.00 91.19 278 ILE A O 1
ATOM 2200 N N . LYS A 1 279 ? -17.504 -1.369 8.795 1.00 89.19 279 LYS A N 1
ATOM 2201 C CA . LYS A 1 279 ? -18.812 -1.397 8.135 1.00 89.19 279 LYS A CA 1
ATOM 2202 C C . LYS A 1 279 ? -19.008 -0.175 7.244 1.00 89.19 279 LYS A C 1
ATOM 2204 O O . LYS A 1 279 ? -19.420 -0.311 6.096 1.00 89.19 279 LYS A O 1
ATOM 2209 N N . TYR A 1 280 ? -18.746 1.012 7.787 1.00 87.62 280 TYR A N 1
ATOM 2210 C CA . TYR A 1 280 ? -18.747 2.270 7.048 1.00 87.62 280 TYR A CA 1
ATOM 2211 C C . TYR A 1 280 ? -18.014 3.368 7.825 1.00 87.62 280 TYR A C 1
ATOM 2213 O O . TYR A 1 280 ? -17.704 3.234 9.012 1.00 87.62 280 TYR A O 1
ATOM 2221 N N . ILE A 1 281 ? -17.755 4.461 7.115 1.00 89.69 281 ILE A N 1
ATOM 2222 C CA . ILE A 1 281 ? -17.217 5.707 7.648 1.00 89.69 281 ILE A CA 1
ATOM 2223 C C . ILE A 1 281 ? -18.378 6.692 7.773 1.00 89.69 281 ILE A C 1
ATOM 2225 O O . ILE A 1 281 ? -19.108 6.895 6.804 1.00 89.69 281 ILE A O 1
ATOM 2229 N N . ASP A 1 282 ? -18.551 7.287 8.949 1.00 86.56 282 ASP A N 1
ATOM 2230 C CA . ASP A 1 282 ? -19.551 8.326 9.188 1.00 86.56 282 ASP A CA 1
ATOM 2231 C C . ASP A 1 282 ? -18.892 9.709 9.089 1.00 86.56 282 ASP A C 1
ATOM 2233 O O . ASP A 1 282 ? -18.029 10.064 9.898 1.00 86.56 282 ASP A O 1
ATOM 2237 N N . ASP A 1 283 ? -19.283 10.469 8.065 1.00 81.44 283 ASP A N 1
ATOM 2238 C CA . ASP A 1 283 ? -18.856 11.845 7.796 1.00 81.44 283 ASP A CA 1
ATOM 2239 C C . ASP A 1 283 ? -20.004 12.865 7.934 1.00 81.44 283 ASP A C 1
ATOM 2241 O O . ASP A 1 283 ? -19.866 14.020 7.528 1.00 81.44 283 ASP A O 1
ATOM 2245 N N . SER A 1 284 ? -21.135 12.465 8.529 1.00 76.50 284 SER A N 1
ATOM 2246 C CA . SER A 1 284 ? -22.354 13.284 8.598 1.00 76.50 284 SER A CA 1
ATOM 2247 C C . SER A 1 284 ? -22.230 14.534 9.480 1.00 76.50 284 SER A C 1
ATOM 2249 O O . SER A 1 284 ? -22.937 15.521 9.258 1.00 76.50 284 SER A O 1
ATOM 2251 N N . ASP A 1 285 ? -21.323 14.527 10.460 1.00 69.12 285 ASP A N 1
ATOM 2252 C CA . ASP A 1 285 ? -21.111 15.634 11.395 1.00 69.12 285 ASP A CA 1
ATOM 2253 C C . ASP A 1 285 ? -19.771 16.340 11.141 1.00 69.12 285 ASP A C 1
ATOM 2255 O O . ASP A 1 285 ? -18.728 16.012 11.717 1.00 69.12 285 ASP A O 1
ATOM 2259 N N . ALA A 1 286 ? -19.820 17.384 10.309 1.00 60.97 286 ALA A N 1
ATOM 2260 C CA . ALA A 1 286 ? -18.664 18.208 9.953 1.00 60.97 286 ALA A CA 1
ATOM 2261 C C . ALA A 1 286 ? -17.935 18.824 11.167 1.00 60.97 286 ALA A C 1
ATOM 2263 O O . ALA A 1 286 ? -16.760 19.173 11.061 1.00 60.97 286 ALA A O 1
ATOM 2264 N N . ASN A 1 287 ? -18.597 18.949 12.326 1.00 58.69 287 ASN A N 1
ATOM 2265 C CA . ASN A 1 287 ? -17.996 19.512 13.538 1.00 58.69 287 ASN A CA 1
ATOM 2266 C C . ASN A 1 287 ? -17.273 18.468 14.394 1.00 58.69 287 ASN A C 1
ATOM 2268 O O . ASN A 1 287 ? -16.418 18.834 15.205 1.00 58.69 287 ASN A O 1
ATOM 2272 N N . LYS A 1 288 ? -17.613 17.185 14.241 1.00 60.28 288 LYS A N 1
ATOM 2273 C CA . LYS A 1 288 ? -17.029 16.085 15.023 1.00 60.28 288 LYS A CA 1
ATOM 2274 C C . LYS A 1 288 ? -15.984 15.285 14.250 1.00 60.28 288 LYS A C 1
ATOM 2276 O O . LYS A 1 288 ? -15.259 14.505 14.861 1.00 60.28 288 LYS A O 1
ATOM 2281 N N . GLY A 1 289 ? -15.852 15.541 12.950 1.00 65.94 289 GLY A N 1
ATOM 2282 C CA . GLY A 1 289 ? -14.895 14.860 12.090 1.00 65.94 289 GLY A CA 1
ATOM 2283 C C . GLY A 1 289 ? -15.322 13.441 11.749 1.00 65.94 289 GLY A C 1
ATOM 2284 O O . GLY A 1 289 ? -16.424 13.005 12.073 1.00 65.94 289 GLY A O 1
ATOM 2285 N N . VAL A 1 290 ? -14.424 12.734 11.070 1.00 76.88 290 VAL A N 1
ATOM 2286 C CA . VAL A 1 290 ? -14.684 11.392 10.554 1.00 76.88 290 VAL A CA 1
ATOM 2287 C C . VAL A 1 290 ? -14.713 10.368 11.689 1.00 76.88 290 VAL A C 1
ATOM 2289 O O . VAL A 1 290 ? -13.785 10.310 12.500 1.00 76.88 290 VAL A O 1
ATOM 2292 N N . ARG A 1 291 ? -15.766 9.549 11.721 1.00 87.62 291 ARG A N 1
ATOM 2293 C CA . ARG A 1 291 ? -15.962 8.448 12.675 1.00 87.62 291 ARG A CA 1
ATOM 2294 C C . ARG A 1 291 ? -16.052 7.114 11.954 1.00 87.62 291 ARG A C 1
ATOM 2296 O O . ARG A 1 291 ? -16.288 7.061 10.746 1.00 87.62 291 ARG A O 1
ATOM 2303 N N . VAL A 1 292 ? -15.870 6.031 12.698 1.00 90.50 292 VAL A N 1
ATOM 2304 C CA . VAL A 1 292 ? -15.788 4.682 12.132 1.00 90.50 292 VAL A CA 1
ATOM 2305 C C . VAL A 1 292 ? -16.775 3.759 12.836 1.00 90.50 292 VAL A C 1
ATOM 2307 O O . VAL A 1 292 ? -16.864 3.772 14.059 1.00 90.50 292 VAL A O 1
ATOM 2310 N N . VAL A 1 293 ? -17.497 2.943 12.066 1.00 90.31 293 VAL A N 1
ATOM 2311 C CA . VAL A 1 293 ? -18.346 1.869 12.602 1.00 90.31 293 VAL A CA 1
ATOM 2312 C C . VAL A 1 293 ? -17.675 0.525 12.353 1.00 90.31 293 VAL A C 1
ATOM 2314 O O . VAL A 1 293 ? -17.427 0.148 11.204 1.00 90.31 293 VAL A O 1
ATOM 2317 N N . VAL A 1 294 ? -17.401 -0.211 13.429 1.00 90.12 294 VAL A N 1
ATOM 2318 C CA . VAL A 1 294 ? -16.770 -1.537 13.386 1.00 90.12 294 VAL A CA 1
ATOM 2319 C C . VAL A 1 294 ? -17.844 -2.615 13.506 1.00 90.12 294 VAL A C 1
ATOM 2321 O O . VAL A 1 294 ? -18.629 -2.614 14.453 1.00 90.12 294 VAL A O 1
ATOM 2324 N N . ALA A 1 295 ? -17.870 -3.564 12.570 1.00 88.12 295 ALA A N 1
ATOM 2325 C CA . ALA A 1 295 ? -18.877 -4.622 12.575 1.00 88.12 295 ALA A CA 1
ATOM 2326 C C . ALA A 1 295 ? -18.784 -5.505 13.834 1.00 88.12 295 ALA A C 1
ATOM 2328 O O . ALA A 1 295 ? -17.706 -5.982 14.196 1.00 88.12 295 ALA A O 1
ATOM 2329 N N . GLY A 1 296 ? -19.919 -5.778 14.479 1.00 83.56 296 GLY A N 1
ATOM 2330 C CA . GLY A 1 296 ? -20.016 -6.663 15.640 1.00 83.56 296 GLY A CA 1
ATOM 2331 C C . GLY A 1 296 ? -19.425 -6.099 16.937 1.00 83.56 296 GLY A C 1
ATOM 2332 O O . GLY A 1 296 ? -19.050 -6.884 17.811 1.00 83.56 296 GLY A O 1
ATOM 2333 N N . VAL A 1 297 ? -19.256 -4.779 17.053 1.00 80.81 297 VAL A N 1
ATOM 2334 C CA . VAL A 1 297 ? -19.033 -4.083 18.337 1.00 80.81 297 VAL A CA 1
ATOM 2335 C C . VAL A 1 297 ? -20.366 -3.486 18.783 1.00 80.81 297 VAL A C 1
ATOM 2337 O O . VAL A 1 297 ? -20.996 -4.015 19.690 1.00 80.81 297 VAL A O 1
ATOM 2340 N N . ASP A 1 298 ? -20.824 -2.472 18.057 1.00 79.69 298 ASP A N 1
ATOM 2341 C CA . ASP A 1 298 ? -22.195 -1.980 18.022 1.00 79.69 298 ASP A CA 1
ATOM 2342 C C . ASP A 1 298 ? -22.425 -1.512 16.581 1.00 79.69 298 ASP A C 1
ATOM 2344 O O . ASP A 1 298 ? -21.798 -0.571 16.096 1.00 79.69 298 ASP A O 1
ATOM 2348 N N . ASP A 1 299 ? -23.272 -2.238 15.854 1.00 75.25 299 ASP A N 1
ATOM 2349 C CA . ASP A 1 299 ? -23.408 -2.111 14.401 1.00 75.25 299 ASP A CA 1
ATOM 2350 C C . ASP A 1 299 ? -23.955 -0.751 13.934 1.00 75.25 299 ASP A C 1
ATOM 2352 O O . ASP A 1 299 ? -24.007 -0.513 12.718 1.00 75.25 299 ASP A O 1
ATOM 2356 N N . ASN A 1 300 ? -24.370 0.111 14.866 1.00 75.25 300 ASN A N 1
ATOM 2357 C CA . ASN A 1 300 ? -24.911 1.439 14.597 1.00 75.25 300 ASN A CA 1
ATOM 2358 C C . ASN A 1 300 ? -24.185 2.562 15.359 1.00 75.25 300 ASN A C 1
ATOM 2360 O O . ASN A 1 300 ? -24.545 3.727 15.177 1.00 75.25 300 ASN A O 1
ATOM 2364 N N . GLU A 1 301 ? -23.184 2.251 16.185 1.00 85.12 301 GLU A N 1
ATOM 2365 C CA . GLU A 1 301 ? -22.447 3.264 16.939 1.00 85.12 301 GLU A CA 1
ATOM 2366 C C . GLU A 1 301 ? -21.178 3.692 16.196 1.00 85.12 301 GLU A C 1
ATOM 2368 O O . GLU A 1 301 ? -20.248 2.916 15.969 1.00 85.12 301 GLU A O 1
ATOM 2373 N N . ALA A 1 302 ? -21.151 4.962 15.789 1.00 87.81 302 ALA A N 1
ATOM 2374 C CA . ALA A 1 302 ? -19.992 5.578 15.160 1.00 87.81 302 ALA A CA 1
ATOM 2375 C C . ALA A 1 302 ? -18.992 6.037 16.222 1.00 87.81 302 ALA A C 1
ATOM 2377 O O . ALA A 1 302 ? -19.247 6.998 16.953 1.00 87.81 302 ALA A O 1
ATOM 2378 N N . MET A 1 303 ? -17.838 5.378 16.242 1.00 89.06 303 MET A N 1
ATOM 2379 C CA . MET A 1 303 ? -16.799 5.567 17.246 1.00 89.06 303 MET A CA 1
ATOM 2380 C C . MET A 1 303 ? -15.820 6.672 16.844 1.00 89.06 303 MET A C 1
ATOM 2382 O O . MET A 1 303 ? -15.487 6.845 15.662 1.00 89.06 303 MET A O 1
ATOM 2386 N N . VAL A 1 304 ? -15.333 7.423 17.831 1.00 87.62 304 VAL A N 1
ATOM 2387 C CA . VAL A 1 304 ? -14.244 8.394 17.655 1.00 87.62 304 VAL A CA 1
ATOM 2388 C C . VAL A 1 304 ? -12.870 7.720 17.750 1.00 87.62 304 VAL A C 1
ATOM 2390 O O . VAL A 1 304 ? -12.734 6.595 18.222 1.00 87.62 304 VAL A O 1
ATOM 2393 N N . ALA A 1 305 ? -11.821 8.429 17.320 1.00 85.00 305 ALA A N 1
ATOM 2394 C CA . ALA A 1 305 ? -10.456 7.899 17.242 1.00 85.00 305 ALA A CA 1
ATOM 2395 C C . ALA A 1 305 ? -9.957 7.237 18.542 1.00 85.00 305 ALA A C 1
ATOM 2397 O O . ALA A 1 305 ? -9.334 6.181 18.471 1.00 85.00 305 ALA A O 1
ATOM 2398 N N . ILE A 1 306 ? -10.236 7.842 19.704 1.00 86.69 306 ILE A N 1
ATOM 2399 C CA . ILE A 1 306 ? -9.782 7.330 21.006 1.00 86.69 306 ILE A CA 1
ATOM 2400 C C . ILE A 1 306 ? -10.489 6.027 21.394 1.00 86.69 306 ILE A C 1
ATOM 2402 O O . ILE A 1 306 ? -9.831 5.084 21.807 1.00 86.69 306 ILE A O 1
ATOM 2406 N N . GLU A 1 307 ? -11.797 5.920 21.155 1.00 90.81 307 GLU A N 1
ATOM 2407 C CA . GLU A 1 307 ? -12.576 4.717 21.476 1.00 90.81 307 GLU A CA 1
ATOM 2408 C C . GLU A 1 307 ? -12.115 3.523 20.626 1.00 90.81 307 GLU A C 1
ATOM 2410 O O . GLU A 1 307 ? -11.995 2.399 21.115 1.00 90.81 307 GLU A O 1
ATOM 2415 N N . VAL A 1 308 ? -11.806 3.760 19.344 1.00 90.31 308 VAL A N 1
ATOM 2416 C CA . VAL A 1 308 ? -11.265 2.704 18.477 1.00 90.31 308 VAL A CA 1
ATOM 2417 C C . VAL A 1 308 ? -9.855 2.300 18.914 1.00 90.31 308 VAL A C 1
ATOM 2419 O O . VAL A 1 308 ? -9.530 1.113 18.912 1.00 90.31 308 VAL A O 1
ATOM 2422 N N . ALA A 1 309 ? -9.020 3.264 19.303 1.00 86.44 309 ALA A N 1
ATOM 2423 C CA . ALA A 1 309 ? -7.663 3.014 19.777 1.00 86.44 309 ALA A CA 1
ATOM 2424 C C . ALA A 1 309 ? -7.632 2.206 21.080 1.00 86.44 309 ALA A C 1
ATOM 2426 O O . ALA A 1 309 ? -6.904 1.219 21.156 1.00 86.44 309 ALA A O 1
ATOM 2427 N N . GLU A 1 310 ? -8.469 2.561 22.057 1.00 88.88 310 GLU A N 1
ATOM 2428 C CA . GLU A 1 310 ? -8.624 1.819 23.314 1.00 88.88 310 GLU A CA 1
ATOM 2429 C C . GLU A 1 310 ? -9.057 0.374 23.057 1.00 88.88 310 GLU A C 1
ATOM 2431 O O . GLU A 1 310 ? -8.525 -0.559 23.658 1.00 88.88 310 GLU A O 1
ATOM 2436 N N . MET A 1 311 ? -9.977 0.156 22.114 1.00 92.50 311 MET A N 1
ATOM 2437 C CA . MET A 1 311 ? -10.398 -1.195 21.753 1.00 92.50 311 MET A CA 1
ATOM 2438 C C . MET A 1 311 ? -9.276 -1.996 21.088 1.00 92.50 311 MET A C 1
ATOM 2440 O O . MET A 1 311 ? -9.121 -3.191 21.361 1.00 92.50 311 MET A O 1
ATOM 2444 N N . VAL A 1 312 ? -8.496 -1.361 20.210 1.00 88.06 312 VAL A N 1
ATOM 2445 C CA . VAL A 1 312 ? -7.325 -1.980 19.579 1.00 88.06 312 VAL A CA 1
ATOM 2446 C C . VAL A 1 312 ? -6.293 -2.355 20.636 1.00 88.06 312 VAL A C 1
ATOM 2448 O O . VAL A 1 312 ? -5.843 -3.503 20.637 1.00 88.06 312 VAL A O 1
ATOM 2451 N N . ASP A 1 313 ? -5.966 -1.443 21.550 1.00 83.62 313 ASP A N 1
ATOM 2452 C CA . ASP A 1 313 ? -5.043 -1.690 22.657 1.00 83.62 313 ASP A CA 1
ATOM 2453 C C . ASP A 1 313 ? -5.512 -2.879 23.505 1.00 83.62 313 ASP A C 1
ATOM 2455 O O . ASP A 1 313 ? -4.816 -3.890 23.583 1.00 83.62 313 ASP A O 1
ATOM 2459 N N . GLN A 1 314 ? -6.744 -2.842 24.017 1.00 88.19 314 GLN A N 1
ATOM 2460 C CA . GLN A 1 314 ? -7.302 -3.910 24.854 1.00 88.19 314 GLN A CA 1
ATOM 2461 C C . GLN A 1 314 ? -7.347 -5.268 24.142 1.00 88.19 314 GLN A C 1
ATOM 2463 O O . GLN A 1 314 ? -7.035 -6.298 24.740 1.00 88.19 314 GLN A O 1
ATOM 2468 N N . THR A 1 315 ? -7.721 -5.292 22.859 1.00 88.75 315 THR A N 1
ATOM 2469 C CA . THR A 1 315 ? -7.836 -6.544 22.093 1.00 88.75 315 THR A CA 1
ATOM 2470 C C . THR A 1 315 ? -6.472 -7.151 21.791 1.00 88.75 315 THR A C 1
ATOM 2472 O O . THR A 1 315 ? -6.322 -8.373 21.771 1.00 88.75 315 THR A O 1
ATOM 2475 N N . THR A 1 316 ? -5.476 -6.311 21.514 1.00 81.12 316 THR A N 1
ATOM 2476 C CA . THR A 1 316 ? -4.146 -6.754 21.079 1.00 81.12 316 THR A CA 1
ATOM 2477 C C . THR A 1 316 ? -3.129 -6.820 22.216 1.00 81.12 316 THR A C 1
ATOM 2479 O O . THR A 1 316 ? -2.063 -7.407 22.025 1.00 81.12 316 THR A O 1
ATOM 2482 N N . ASN A 1 317 ? -3.463 -6.258 23.383 1.00 77.50 317 ASN A N 1
ATOM 2483 C CA . ASN A 1 317 ? -2.548 -5.952 24.480 1.00 77.50 317 ASN A CA 1
ATOM 2484 C C . ASN A 1 317 ? -1.302 -5.207 23.964 1.00 77.50 317 ASN A C 1
ATOM 2486 O O . ASN A 1 317 ? -0.162 -5.612 24.212 1.00 77.50 317 ASN A O 1
ATOM 2490 N N . ASN A 1 318 ? -1.538 -4.183 23.138 1.00 68.69 318 ASN A N 1
ATOM 2491 C CA . ASN A 1 318 ? -0.505 -3.441 22.424 1.00 68.69 318 ASN A CA 1
ATOM 2492 C C . ASN A 1 318 ? -0.891 -1.963 22.290 1.00 68.69 318 ASN A C 1
ATOM 2494 O O . ASN A 1 318 ? -1.412 -1.524 21.260 1.00 68.69 318 ASN A O 1
ATOM 2498 N N . GLN A 1 319 ? -0.546 -1.204 23.327 1.00 73.62 319 GLN A N 1
ATOM 2499 C CA . GLN A 1 319 ? -0.795 0.231 23.425 1.00 73.62 319 GLN A CA 1
ATOM 2500 C C . GLN A 1 319 ? -0.270 1.001 22.213 1.00 73.62 319 GLN A C 1
ATOM 2502 O O . GLN A 1 319 ? -0.973 1.828 21.650 1.00 73.62 319 GLN A O 1
ATOM 2507 N N . ILE A 1 320 ? 0.926 0.655 21.736 1.00 71.56 320 ILE A N 1
ATOM 2508 C CA . ILE A 1 320 ? 1.544 1.315 20.583 1.00 71.56 320 ILE A CA 1
ATOM 2509 C C . ILE A 1 320 ? 0.676 1.183 19.325 1.00 71.56 320 ILE A C 1
ATOM 2511 O O . ILE A 1 320 ? 0.545 2.132 18.553 1.00 71.56 320 ILE A O 1
ATOM 2515 N N . LEU A 1 321 ? 0.102 0.003 19.076 1.00 73.94 321 LEU A N 1
ATOM 2516 C CA . LEU A 1 321 ? -0.774 -0.183 17.920 1.00 73.94 321 LEU A CA 1
ATOM 2517 C C . LEU A 1 321 ? -2.067 0.633 18.077 1.00 73.94 321 LEU A C 1
ATOM 2519 O O . LEU A 1 321 ? -2.539 1.199 17.089 1.00 73.94 321 LEU A O 1
ATOM 2523 N N . GLY A 1 322 ? -2.589 0.737 19.304 1.00 75.81 322 GLY A N 1
ATOM 2524 C CA . GLY A 1 322 ? -3.683 1.646 19.654 1.00 75.81 322 GLY A CA 1
ATOM 2525 C C . GLY A 1 322 ? -3.341 3.104 19.338 1.00 75.81 322 GLY A C 1
ATOM 2526 O O . GLY A 1 322 ? -4.068 3.752 18.587 1.00 75.81 322 GLY A O 1
ATOM 2527 N N . ASP A 1 323 ? -2.188 3.587 19.796 1.00 76.06 323 ASP A N 1
ATOM 2528 C CA . ASP A 1 323 ? -1.703 4.953 19.569 1.00 76.06 323 ASP A CA 1
ATOM 2529 C C . ASP A 1 323 ? -1.565 5.282 18.071 1.00 76.06 323 ASP A C 1
ATOM 2531 O O . ASP A 1 323 ? -1.975 6.350 17.603 1.00 76.06 323 ASP A O 1
ATOM 2535 N N . VAL A 1 324 ? -1.028 4.346 17.277 1.00 77.88 324 VAL A N 1
ATOM 2536 C CA . VAL A 1 324 ? -0.910 4.507 15.818 1.00 77.88 324 VAL A CA 1
ATOM 2537 C C . VAL A 1 324 ? -2.288 4.616 15.166 1.00 77.88 324 VAL A C 1
ATOM 2539 O O . VAL A 1 324 ? -2.490 5.466 14.293 1.00 77.88 324 VAL A O 1
ATOM 2542 N N . VAL A 1 325 ? -3.248 3.786 15.581 1.00 85.12 325 VAL A N 1
ATOM 2543 C CA . VAL A 1 325 ? -4.634 3.848 15.095 1.00 85.12 325 VAL A CA 1
ATOM 2544 C C . VAL A 1 325 ? -5.281 5.182 15.473 1.00 85.12 325 VAL A C 1
ATOM 2546 O O . VAL A 1 325 ? -5.877 5.834 14.609 1.00 85.12 325 VAL A O 1
ATOM 2549 N N . GLN A 1 326 ? -5.096 5.641 16.714 1.00 84.75 326 GLN A N 1
ATOM 2550 C CA . GLN A 1 326 ? -5.589 6.940 17.170 1.00 84.75 326 GLN A CA 1
ATOM 2551 C C . GLN A 1 326 ? -5.057 8.065 16.286 1.00 84.75 326 GLN A C 1
ATOM 2553 O O . GLN A 1 326 ? -5.834 8.892 15.800 1.00 84.75 326 GLN A O 1
ATOM 2558 N N . TYR A 1 327 ? -3.745 8.084 16.038 1.00 81.69 327 TYR A N 1
ATOM 2559 C CA . TYR A 1 327 ? -3.114 9.071 15.169 1.00 81.69 327 TYR A CA 1
ATOM 2560 C C . TYR A 1 327 ? -3.723 9.046 13.763 1.00 81.69 327 TYR A C 1
ATOM 2562 O O . TYR A 1 327 ? -4.085 10.095 13.221 1.00 81.69 327 TYR A O 1
ATOM 2570 N N . CYS A 1 328 ? -3.878 7.850 13.185 1.00 86.25 328 CYS A N 1
ATOM 2571 C CA . CYS A 1 328 ? -4.404 7.693 11.835 1.00 86.25 328 CYS A CA 1
ATOM 2572 C C . CYS A 1 328 ? -5.815 8.272 11.692 1.00 86.25 328 CYS A C 1
ATOM 2574 O O . CYS A 1 328 ? -6.092 8.946 10.703 1.00 86.25 328 CYS A O 1
ATOM 2576 N N . PHE A 1 329 ? -6.696 8.076 12.675 1.00 86.88 329 PHE A N 1
ATOM 2577 C CA . PHE A 1 329 ? -8.051 8.636 12.628 1.00 86.88 329 PHE A CA 1
ATOM 2578 C C . PHE A 1 329 ? -8.123 10.114 13.009 1.00 86.88 329 PHE A C 1
ATOM 2580 O O . PHE A 1 329 ? -8.947 10.856 12.471 1.00 86.88 329 PHE A O 1
ATOM 2587 N N . SER A 1 330 ? -7.217 10.577 13.867 1.00 81.81 330 SER A N 1
ATOM 2588 C CA . SER A 1 330 ? -7.131 11.982 14.279 1.00 81.81 330 SER A CA 1
ATOM 2589 C C . SER A 1 330 ? -6.753 12.921 13.127 1.00 81.81 330 SER A C 1
ATOM 2591 O O . SER A 1 330 ? -7.068 14.110 13.166 1.00 81.81 330 SER A O 1
ATOM 2593 N N . ILE A 1 331 ? -6.115 12.402 12.070 1.00 78.38 331 ILE A N 1
ATOM 2594 C CA . ILE A 1 331 ? -5.584 13.199 10.954 1.00 78.38 331 ILE A CA 1
ATOM 2595 C C . ILE A 1 331 ? -6.659 13.941 10.139 1.00 78.38 331 ILE A C 1
ATOM 2597 O O . ILE A 1 331 ? -6.343 14.928 9.474 1.00 78.38 331 ILE A O 1
ATOM 2601 N N . LEU A 1 332 ? -7.915 13.476 10.179 1.00 77.25 332 LEU A N 1
ATOM 2602 C CA . LEU A 1 332 ? -9.058 14.089 9.486 1.00 77.25 332 LEU A CA 1
ATOM 2603 C C . LEU A 1 332 ? -10.030 14.810 10.437 1.00 77.25 332 LEU A C 1
ATOM 2605 O O . LEU A 1 332 ? -11.110 15.219 10.011 1.00 77.25 332 LEU A O 1
ATOM 2609 N N . GLN A 1 333 ? -9.682 14.987 11.715 1.00 75.12 333 GLN A N 1
ATOM 2610 C CA . GLN A 1 333 ? -10.553 15.689 12.656 1.00 75.12 333 GLN A CA 1
ATOM 2611 C C . GLN A 1 333 ? -10.451 17.227 12.507 1.00 75.12 333 GLN A C 1
ATOM 2613 O O . GLN A 1 333 ? -9.357 17.768 12.323 1.00 75.12 333 GLN A O 1
ATOM 2618 N N . PRO A 1 334 ? -11.584 17.961 12.573 1.00 60.81 334 PRO A N 1
ATOM 2619 C CA . PRO A 1 334 ? -11.654 19.404 12.306 1.00 60.81 334 PRO A CA 1
ATOM 2620 C C . PRO A 1 334 ? -10.994 20.253 13.396 1.00 60.81 334 PRO A C 1
ATOM 2622 O O . PRO A 1 334 ? -10.455 21.326 13.114 1.00 60.81 334 PRO A O 1
ATOM 2625 N N . LYS A 1 335 ? -10.988 19.772 14.643 1.00 54.75 335 LYS A N 1
ATOM 2626 C CA . LYS A 1 335 ? -10.092 20.293 15.670 1.00 54.75 335 LYS A CA 1
ATOM 2627 C C . LYS A 1 335 ? -8.792 19.524 15.543 1.00 54.75 335 LYS A C 1
ATOM 2629 O O . LYS A 1 335 ? -8.806 18.297 15.572 1.00 54.75 335 LYS A O 1
ATOM 2634 N N . ARG A 1 336 ? -7.673 20.250 15.460 1.00 44.22 336 ARG A N 1
ATOM 2635 C CA . ARG A 1 336 ? -6.406 19.694 15.925 1.00 44.22 336 ARG A CA 1
ATOM 2636 C C . ARG A 1 336 ? -6.708 19.161 17.320 1.00 44.22 336 ARG A C 1
ATOM 2638 O O . ARG A 1 336 ? -6.889 19.959 18.233 1.00 44.22 336 ARG A O 1
ATOM 2645 N N . ILE A 1 337 ? -6.789 17.842 17.477 1.00 41.44 337 ILE A N 1
ATOM 2646 C CA . ILE A 1 337 ? -6.325 17.262 18.727 1.00 41.44 337 ILE A CA 1
ATOM 2647 C C . ILE A 1 337 ? -4.968 17.931 18.923 1.00 41.44 337 ILE A C 1
ATOM 2649 O O . ILE A 1 337 ? -4.169 18.002 17.979 1.00 41.44 337 ILE A O 1
ATOM 2653 N N . GLU A 1 338 ? -4.775 18.586 20.058 1.00 40.06 338 GLU A N 1
ATOM 2654 C CA . GLU A 1 338 ? -3.485 19.138 20.429 1.00 40.06 338 GLU A CA 1
ATOM 2655 C C . GLU A 1 338 ? -2.551 17.936 20.635 1.00 40.06 338 GLU A C 1
ATOM 2657 O O . GLU A 1 338 ? -2.237 17.533 21.739 1.00 40.06 338 GLU A O 1
ATOM 2662 N N . ILE A 1 339 ? -2.079 17.347 19.529 1.00 42.84 339 ILE A N 1
ATOM 2663 C CA . ILE A 1 339 ? -0.994 16.356 19.446 1.00 42.84 339 ILE A CA 1
ATOM 2664 C C . ILE A 1 339 ? 0.340 17.046 19.846 1.00 42.84 339 ILE A C 1
ATOM 2666 O O . ILE A 1 339 ? 1.427 16.569 19.542 1.00 42.84 339 ILE A O 1
ATOM 2670 N N . GLU A 1 340 ? 0.288 18.209 20.509 1.00 39.41 340 GLU A N 1
ATOM 2671 C CA . GLU A 1 340 ? 1.396 18.691 21.330 1.00 39.41 340 GLU A CA 1
ATOM 2672 C C . GLU A 1 340 ? 1.622 17.719 22.496 1.00 39.41 340 GLU A C 1
ATOM 2674 O O . GLU A 1 340 ? 2.780 17.448 22.805 1.00 39.41 340 GLU A O 1
ATOM 2679 N N . ASP A 1 341 ? 0.568 17.069 23.007 1.00 41.59 341 ASP A N 1
ATOM 2680 C CA . ASP A 1 341 ? 0.705 16.029 24.027 1.00 41.59 341 ASP A CA 1
ATOM 2681 C C . ASP A 1 341 ? 1.373 14.768 23.481 1.00 41.59 341 ASP A C 1
ATOM 2683 O O . ASP A 1 341 ? 2.338 14.319 24.072 1.00 41.59 341 ASP A O 1
ATOM 2687 N N . PHE A 1 342 ? 1.007 14.236 22.310 1.00 40.25 342 PHE A N 1
ATOM 2688 C CA . PHE A 1 342 ? 1.653 13.002 21.831 1.00 40.25 342 PHE A CA 1
ATOM 2689 C C . PHE A 1 342 ? 3.145 13.196 21.528 1.00 40.25 342 PHE A C 1
ATOM 2691 O O . PHE A 1 342 ? 3.957 12.364 21.906 1.00 40.25 342 PHE A O 1
ATOM 2698 N N . GLY A 1 343 ? 3.536 14.298 20.873 1.00 38.91 343 GLY A N 1
ATOM 2699 C CA . GLY A 1 343 ? 4.949 14.567 20.583 1.00 38.91 343 GLY A CA 1
ATOM 2700 C C . GLY A 1 343 ? 5.771 14.836 21.848 1.00 38.91 343 GLY A C 1
ATOM 2701 O O . GLY A 1 343 ? 6.890 14.340 21.973 1.00 38.91 343 GLY A O 1
ATOM 2702 N N . ALA A 1 344 ? 5.223 15.593 22.804 1.00 38.16 344 ALA A N 1
ATOM 2703 C CA . ALA A 1 344 ? 5.900 15.901 24.063 1.00 38.16 344 ALA A CA 1
ATOM 2704 C C . ALA A 1 344 ? 5.916 14.708 25.035 1.00 38.16 344 ALA A C 1
ATOM 2706 O O . ALA A 1 344 ? 6.940 14.453 25.661 1.00 38.16 344 ALA A O 1
ATOM 2707 N N . GLU A 1 345 ? 4.826 13.949 25.126 1.00 36.91 345 GLU A N 1
ATOM 2708 C CA . GLU A 1 345 ? 4.672 12.763 25.973 1.00 36.91 345 GLU A CA 1
ATOM 2709 C C . GLU A 1 345 ? 5.477 11.577 25.430 1.00 36.91 345 GLU A C 1
ATOM 2711 O O . GLU A 1 345 ? 6.121 10.872 26.204 1.00 36.91 345 GLU A O 1
ATOM 2716 N N . TYR A 1 346 ? 5.551 11.413 24.106 1.00 36.62 346 TYR A N 1
ATOM 2717 C CA . TYR A 1 346 ? 6.459 10.468 23.454 1.00 36.62 346 TYR A CA 1
ATOM 2718 C C . TYR A 1 346 ? 7.925 10.821 23.733 1.00 36.62 346 TYR A C 1
ATOM 2720 O O . TYR A 1 346 ? 8.707 9.970 24.164 1.00 36.62 346 TYR A O 1
ATOM 2728 N N . ASN A 1 347 ? 8.299 12.095 23.578 1.00 35.69 347 ASN A N 1
ATOM 2729 C CA . ASN A 1 347 ? 9.650 12.551 23.898 1.00 35.69 347 ASN A CA 1
ATOM 2730 C C . ASN A 1 347 ? 9.975 12.370 25.392 1.00 35.69 347 ASN A C 1
ATOM 2732 O O . ASN A 1 347 ? 11.072 11.934 25.732 1.00 35.69 347 ASN A O 1
ATOM 2736 N N . ALA A 1 348 ? 9.024 12.625 26.289 1.00 36.03 348 ALA A N 1
ATOM 2737 C CA . ALA A 1 348 ? 9.216 12.445 27.724 1.00 36.03 348 ALA A CA 1
ATOM 2738 C C . ALA A 1 348 ? 9.306 10.968 28.140 1.00 36.03 348 ALA A C 1
ATOM 2740 O O . ALA A 1 348 ? 10.126 10.639 28.985 1.00 36.03 348 ALA A O 1
ATOM 2741 N N . LYS A 1 349 ? 8.501 10.072 27.552 1.00 34.91 349 LYS A N 1
ATOM 2742 C CA . LYS A 1 349 ? 8.430 8.655 27.954 1.00 34.91 349 LYS A CA 1
ATOM 2743 C C . LYS A 1 349 ? 9.421 7.744 27.226 1.00 34.91 349 LYS A C 1
ATOM 2745 O O . LYS A 1 349 ? 9.722 6.663 27.723 1.00 34.91 349 LYS A O 1
ATOM 2750 N N . VAL A 1 350 ? 9.918 8.143 26.051 1.00 32.16 350 VAL A N 1
ATOM 2751 C CA . VAL A 1 350 ? 10.745 7.279 25.183 1.00 32.16 350 VAL A CA 1
ATOM 2752 C C . VAL A 1 350 ? 12.167 7.817 24.979 1.00 32.16 350 VAL A C 1
ATOM 2754 O O . VAL A 1 350 ? 13.087 7.028 24.744 1.00 32.16 350 VAL A O 1
ATOM 2757 N N . LEU A 1 351 ? 12.411 9.134 25.055 1.00 29.23 351 LEU A N 1
ATOM 2758 C CA . LEU A 1 351 ? 13.763 9.717 24.923 1.00 29.23 351 LEU A CA 1
ATOM 2759 C C . LEU A 1 351 ? 14.469 9.978 26.258 1.00 29.23 351 LEU A C 1
ATOM 2761 O O . LEU A 1 351 ? 15.698 10.062 26.257 1.00 29.23 351 LEU A O 1
ATOM 2765 N N . MET A 1 352 ? 13.741 10.045 27.370 1.00 28.41 352 MET A N 1
ATOM 2766 C CA . MET A 1 352 ? 14.320 10.164 28.709 1.00 28.41 352 MET A CA 1
ATOM 2767 C C . MET A 1 352 ? 13.730 9.085 29.629 1.00 28.41 352 MET A C 1
ATOM 2769 O O . MET A 1 352 ? 12.610 9.264 30.096 1.00 28.41 352 MET A O 1
ATOM 2773 N N . PRO A 1 353 ? 14.424 7.951 29.849 1.00 30.88 353 PRO A N 1
ATOM 2774 C CA . PRO A 1 353 ? 14.076 7.051 30.945 1.00 30.88 353 PRO A CA 1
ATOM 2775 C C . PRO A 1 353 ? 14.315 7.701 32.313 1.00 30.88 353 PRO A C 1
ATOM 2777 O O . PRO A 1 353 ? 15.246 8.539 32.418 1.00 30.88 353 PRO A O 1
#

Organism: NCBI:txid331657